Protein AF-A0A0M0K4I2-F1 (afdb_monomer)

Nearest PDB structures (foldseek):
  8qae-assembly1_A  TM=2.867E-01  e=1.065E+00  synthetic construct
  3l39-assembly1_A  TM=3.559E-01  e=2.493E+00  Bacteroides thetaiotaomicron VPI-5482
  2iiu-assembly1_A  TM=3.721E-01  e=3.899E+00  Shewanella oneidensis
  8x2k-assembly1_A  TM=3.415E-01  e=3.118E+00  Homo sapiens
  9ivk-assembly1_A  TM=2.315E-01  e=5.578E+00  artificial sequences

Secondary structure (DSSP, 8-state):
----PPP-PPP--HHHHHHHHHHHHHHHHHHHHHHHHHHS--STTHHHHHHHHHHHHHHHHHHHHHHHHHH--S-HHHHHHHHHHHHHHHHHHHHHHHT-HHHHHHH---BTTB-HHHHHHHHHHHHHHHHHHHHHHHHHHHHHHT--HHHHHHHHHHHHHHHHHHHHHHHHTSHHHHHHHHHHHHHHHHHHHHHHHHHHHHHHHHHHTS---

Sequence (213 aa):
MGLIAPPRAVQETCLWQFAHALFFLIGGITFIFGTACYYFPDWPESYLTGGVLYTIGSCGFLGVDVMELFTYTSNTILTLNIFMSATGSFLYVVGSIGFIPAVYESTGWNFAGFTPATTGVYGFIAGSFFIGCSQFWKVGRIMTTTKDMTAVGVELNPGLGAWCFFVGTMMYNNPYYLENYYGIIVNIWEVGSVLFTMGALFLTFRHFVMGVA

Structure (mmCIF, N/CA/C/O backbone):
data_AF-A0A0M0K4I2-F1
#
_entry.id   AF-A0A0M0K4I2-F1
#
loop_
_atom_site.group_PDB
_atom_site.id
_atom_site.type_symbol
_atom_site.label_atom_id
_atom_site.label_alt_id
_atom_site.label_comp_id
_atom_site.label_asym_id
_atom_site.label_entity_id
_atom_site.label_seq_id
_atom_site.pdbx_PDB_ins_code
_atom_site.Cartn_x
_atom_site.Cartn_y
_atom_site.Cartn_z
_atom_site.occupancy
_atom_site.B_iso_or_equiv
_atom_site.auth_seq_id
_atom_site.auth_comp_id
_atom_site.auth_asym_id
_atom_site.auth_atom_id
_atom_site.pdbx_PDB_model_num
ATOM 1 N N . MET A 1 1 ? -24.540 26.174 30.447 1.00 45.00 1 MET A N 1
ATOM 2 C CA . MET A 1 1 ? -23.642 25.516 29.474 1.00 45.00 1 MET A CA 1
ATOM 3 C C . MET A 1 1 ? -24.287 24.204 29.073 1.00 45.00 1 MET A C 1
ATOM 5 O O . MET A 1 1 ? -24.334 23.297 29.891 1.00 45.00 1 MET A O 1
ATOM 9 N N . GLY A 1 2 ? -24.890 24.144 27.884 1.00 49.47 2 GLY A N 1
ATOM 10 C CA . GLY A 1 2 ? -25.442 22.894 27.365 1.00 49.47 2 GLY A CA 1
ATOM 11 C C . GLY A 1 2 ? -24.295 21.960 27.003 1.00 49.47 2 GLY A C 1
ATOM 12 O O . GLY A 1 2 ? -23.403 22.361 26.259 1.00 49.47 2 GLY A O 1
ATOM 13 N N . LEU A 1 3 ? -24.294 20.753 27.564 1.00 44.06 3 LEU A N 1
ATOM 14 C CA . LEU A 1 3 ? -23.410 19.677 27.132 1.00 44.06 3 LEU A CA 1
ATOM 15 C C . LEU A 1 3 ? -23.760 19.378 25.674 1.00 44.06 3 LEU A C 1
ATOM 17 O O . LEU A 1 3 ? -24.807 18.800 25.388 1.00 44.06 3 LEU A O 1
ATOM 21 N N . ILE A 1 4 ? -22.918 19.842 24.750 1.00 52.09 4 ILE A N 1
ATOM 22 C CA . ILE A 1 4 ? -22.977 19.420 23.354 1.00 52.09 4 ILE A CA 1
ATOM 23 C C . ILE A 1 4 ? -22.765 17.910 23.399 1.00 52.09 4 ILE A C 1
ATOM 25 O O . ILE A 1 4 ? -21.727 17.448 23.875 1.00 52.09 4 ILE A O 1
ATOM 29 N N . ALA A 1 5 ? -23.787 17.149 23.002 1.00 47.16 5 ALA A N 1
ATOM 30 C CA . ALA A 1 5 ? -23.680 15.703 22.918 1.00 47.16 5 ALA A CA 1
ATOM 31 C C . ALA A 1 5 ? -22.425 15.372 22.096 1.00 47.16 5 ALA A C 1
ATOM 33 O O . ALA A 1 5 ? -22.217 16.010 21.056 1.00 47.16 5 ALA A O 1
ATOM 34 N N . PRO A 1 6 ? -21.573 14.436 22.553 1.00 49.91 6 PRO A N 1
ATOM 35 C CA . PRO A 1 6 ? -20.401 14.063 21.783 1.00 49.91 6 PRO A CA 1
ATOM 36 C C . PRO A 1 6 ? -20.862 13.680 20.371 1.00 49.91 6 PRO A C 1
ATOM 38 O O . PRO A 1 6 ? -21.917 13.043 20.241 1.00 49.91 6 PRO A O 1
ATOM 41 N N . PRO A 1 7 ? -20.141 14.103 19.316 1.00 54.44 7 PRO A N 1
ATOM 42 C CA . PRO A 1 7 ? -20.487 13.726 17.955 1.00 54.44 7 PRO A CA 1
ATOM 43 C C . PRO A 1 7 ? -20.683 12.212 17.918 1.00 54.44 7 PRO A C 1
ATOM 45 O O . PRO A 1 7 ? -19.834 11.463 18.406 1.00 54.44 7 PRO A O 1
ATOM 48 N N . ARG A 1 8 ? -21.850 11.768 17.427 1.00 48.53 8 ARG A N 1
ATOM 49 C CA . ARG A 1 8 ? -22.131 10.341 17.248 1.00 48.53 8 ARG A CA 1
ATOM 50 C C . ARG A 1 8 ? -20.984 9.775 16.422 1.00 48.53 8 ARG A C 1
ATOM 52 O O . ARG A 1 8 ? -20.831 10.175 15.270 1.00 48.53 8 ARG A O 1
ATOM 59 N N . ALA A 1 9 ? -20.206 8.866 17.008 1.00 56.59 9 ALA A N 1
ATOM 60 C CA . ALA A 1 9 ? -19.343 7.997 16.227 1.00 56.59 9 ALA A CA 1
ATOM 61 C C . ALA A 1 9 ? -20.221 7.400 15.121 1.00 56.59 9 ALA A C 1
ATOM 63 O O . ALA A 1 9 ? -21.339 6.950 15.409 1.00 56.59 9 ALA A O 1
ATOM 64 N N . VAL A 1 10 ? -19.778 7.496 13.866 1.00 58.56 10 VAL A N 1
ATOM 65 C CA . VAL A 1 10 ? -20.473 6.840 12.758 1.00 58.56 10 VAL A CA 1
ATOM 66 C C . VAL A 1 10 ? -20.601 5.382 13.169 1.00 58.56 10 VAL A C 1
ATOM 68 O O . VAL A 1 10 ? -19.602 4.729 13.451 1.00 58.56 10 VAL A O 1
ATOM 71 N N . GLN A 1 11 ? -21.838 4.913 13.331 1.00 65.94 11 GLN A N 1
ATOM 72 C CA . GLN A 1 11 ? -22.082 3.550 13.773 1.00 65.94 11 GLN A CA 1
ATOM 73 C C . GLN A 1 11 ? -21.454 2.629 12.726 1.00 65.94 11 GLN A C 1
ATOM 75 O O . GLN A 1 11 ? -21.780 2.745 11.543 1.00 65.94 11 GLN A O 1
ATOM 80 N N . GLU A 1 12 ? -20.546 1.754 13.150 1.00 81.94 12 GLU A N 1
ATOM 81 C CA . GLU A 1 12 ? -19.897 0.749 12.305 1.00 81.94 12 GLU A CA 1
ATOM 82 C C . GLU A 1 12 ? -20.955 -0.280 11.887 1.00 81.94 12 GLU A C 1
ATOM 84 O O . GLU A 1 12 ? -21.134 -1.339 12.485 1.00 81.94 12 GLU A O 1
ATOM 89 N N . THR A 1 13 ? -21.769 0.098 10.904 1.00 90.31 13 THR A N 1
ATOM 90 C CA . THR A 1 13 ? -22.846 -0.738 10.379 1.00 90.31 13 THR A CA 1
ATOM 91 C C . THR A 1 13 ? -22.270 -1.919 9.602 1.00 90.31 13 THR A C 1
ATOM 93 O O . THR A 1 13 ? -21.147 -1.865 9.105 1.00 90.31 13 THR A O 1
ATOM 96 N N . CYS A 1 14 ? -23.078 -2.962 9.396 1.00 92.31 14 CYS A N 1
ATOM 97 C CA . CYS A 1 14 ? -22.706 -4.081 8.526 1.00 92.31 14 CYS A CA 1
ATOM 98 C C . CYS A 1 14 ? -22.286 -3.609 7.117 1.00 92.31 14 CYS A C 1
ATOM 100 O O . CYS A 1 14 ? -21.331 -4.128 6.547 1.00 92.31 14 CYS A O 1
ATOM 102 N N . LEU A 1 15 ? -22.944 -2.570 6.583 1.00 93.56 15 LEU A N 1
ATOM 103 C CA . LEU A 1 15 ? -22.573 -1.974 5.298 1.00 93.56 15 LEU A CA 1
ATOM 104 C C . LEU A 1 15 ? -21.186 -1.318 5.343 1.00 93.56 15 LEU A C 1
ATOM 106 O O . LEU A 1 15 ? -20.416 -1.470 4.399 1.00 93.56 15 LEU A O 1
ATOM 110 N N . TRP A 1 16 ? -20.866 -0.613 6.432 1.00 94.38 16 TRP A N 1
ATOM 111 C CA . TRP A 1 16 ? -19.545 -0.015 6.625 1.00 94.38 16 TRP A CA 1
ATOM 112 C C . TRP A 1 16 ? -18.465 -1.096 6.687 1.00 94.38 16 TRP A C 1
ATOM 114 O O . TRP A 1 16 ? -17.508 -1.026 5.927 1.00 94.38 16 TRP A O 1
ATOM 124 N N . GLN A 1 17 ? -18.664 -2.140 7.498 1.00 95.19 17 GLN A N 1
ATOM 125 C CA . GLN A 1 17 ? -17.722 -3.262 7.623 1.00 95.19 17 GLN A CA 1
ATOM 126 C C . GLN A 1 17 ? -17.502 -3.973 6.281 1.00 95.19 17 GLN A C 1
ATOM 128 O O . GLN A 1 17 ? -16.374 -4.310 5.923 1.00 95.19 17 GLN A O 1
ATOM 133 N N . PHE A 1 18 ? -18.576 -4.160 5.508 1.00 96.38 18 PHE A N 1
ATOM 134 C CA . PHE A 1 18 ? -18.502 -4.742 4.174 1.00 96.38 18 PHE A CA 1
ATOM 135 C C . PHE A 1 18 ? -17.726 -3.879 3.188 1.00 96.38 18 PHE A C 1
ATOM 137 O O . PHE A 1 18 ? -16.807 -4.384 2.546 1.00 96.38 18 PHE A O 1
ATOM 144 N N . ALA A 1 19 ? -18.048 -2.590 3.083 1.00 97.19 19 ALA A N 1
ATOM 145 C CA . ALA A 1 19 ? -17.325 -1.685 2.195 1.00 97.19 19 ALA A CA 1
ATOM 146 C C . ALA A 1 19 ? -15.846 -1.558 2.599 1.00 97.19 19 ALA A C 1
ATOM 148 O O . ALA A 1 19 ? -14.974 -1.591 1.735 1.00 97.19 19 ALA A O 1
ATOM 149 N N . HIS A 1 20 ? -15.569 -1.495 3.902 1.00 96.38 20 HIS A N 1
ATOM 150 C CA . HIS A 1 20 ? -14.225 -1.396 4.459 1.00 96.38 20 HIS A CA 1
ATOM 151 C C . HIS A 1 20 ? -13.365 -2.613 4.083 1.00 96.38 20 HIS A C 1
ATOM 153 O O . HIS A 1 20 ? -12.305 -2.462 3.474 1.00 96.38 20 HIS A O 1
ATOM 159 N N . ALA A 1 21 ? -13.862 -3.827 4.344 1.00 97.31 21 ALA A N 1
ATOM 160 C CA . ALA A 1 21 ? -13.173 -5.058 3.960 1.00 97.31 21 ALA A CA 1
ATOM 161 C C . ALA A 1 21 ? -13.020 -5.191 2.436 1.00 97.31 21 ALA A C 1
ATOM 163 O O . ALA A 1 21 ? -11.956 -5.582 1.954 1.00 97.31 21 ALA A O 1
ATOM 164 N N . LEU A 1 22 ? -14.061 -4.844 1.670 1.00 97.88 22 LEU A N 1
ATOM 165 C CA . LEU A 1 22 ? -14.044 -4.940 0.212 1.00 97.88 22 LEU A CA 1
ATOM 166 C C . LEU A 1 22 ? -12.998 -4.010 -0.410 1.00 97.88 22 LEU A C 1
ATOM 168 O O . LEU A 1 22 ? -12.236 -4.453 -1.266 1.00 97.88 22 LEU A O 1
ATOM 172 N N . PHE A 1 23 ? -12.931 -2.746 0.016 1.00 98.31 23 PHE A N 1
ATOM 173 C CA . PHE A 1 23 ? -11.936 -1.803 -0.497 1.00 98.31 23 PHE A CA 1
ATOM 174 C C . PHE A 1 23 ? -10.511 -2.237 -0.174 1.00 98.31 23 PHE A C 1
ATOM 176 O O . PHE A 1 23 ? -9.647 -2.168 -1.051 1.00 98.31 23 PHE A O 1
ATOM 183 N N . PHE A 1 24 ? -10.276 -2.755 1.033 1.00 97.94 24 PHE A N 1
ATOM 184 C CA . PHE A 1 24 ? -8.965 -3.286 1.396 1.00 97.94 24 PHE A CA 1
ATOM 185 C C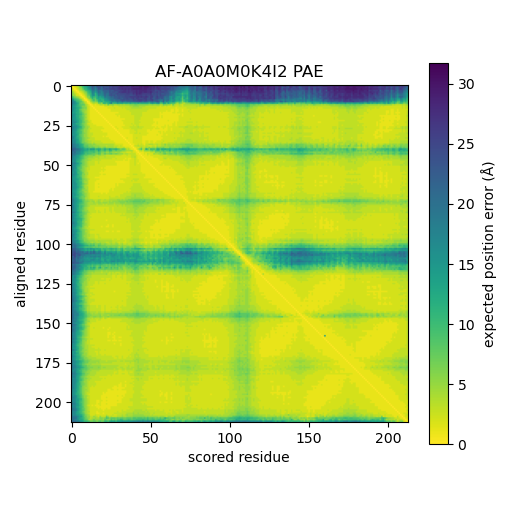 . PHE A 1 24 ? -8.597 -4.489 0.517 1.00 97.94 24 PHE A C 1
ATOM 187 O O . PHE A 1 24 ? -7.493 -4.566 -0.026 1.00 97.94 24 PHE A O 1
ATOM 194 N N . LEU A 1 25 ? -9.536 -5.418 0.325 1.00 97.94 25 LEU A N 1
ATOM 195 C CA . LEU A 1 25 ? -9.295 -6.625 -0.459 1.00 97.94 25 LEU A CA 1
ATOM 196 C C . LEU A 1 25 ? -9.046 -6.310 -1.938 1.00 97.94 25 LEU A C 1
ATOM 198 O O . LEU A 1 25 ? -8.121 -6.872 -2.523 1.00 97.94 25 LEU A O 1
ATOM 202 N N . ILE A 1 26 ? -9.820 -5.387 -2.522 1.00 97.94 26 ILE A N 1
ATOM 203 C CA . ILE A 1 26 ? -9.563 -4.857 -3.869 1.00 97.94 26 ILE A CA 1
ATOM 204 C C . ILE A 1 26 ? -8.148 -4.280 -3.921 1.00 97.94 26 ILE A C 1
ATOM 206 O O . ILE A 1 26 ? -7.387 -4.672 -4.800 1.00 97.94 26 ILE A O 1
ATOM 210 N N . GLY A 1 27 ? -7.784 -3.443 -2.942 1.00 96.69 27 GLY A N 1
ATOM 211 C CA . GLY A 1 27 ? -6.446 -2.876 -2.780 1.00 96.69 27 GLY A CA 1
ATOM 212 C C . GLY A 1 27 ? -5.326 -3.905 -2.914 1.00 96.69 27 GLY A C 1
ATOM 213 O O . GLY A 1 27 ? -4.466 -3.789 -3.788 1.00 96.69 27 GLY A O 1
ATOM 214 N N . GLY A 1 28 ? -5.358 -4.937 -2.069 1.00 96.50 28 GLY A N 1
ATOM 215 C CA . GLY A 1 28 ? -4.333 -5.981 -2.049 1.00 96.50 28 GLY A CA 1
ATOM 216 C C . GLY A 1 28 ? -4.295 -6.819 -3.330 1.00 96.50 28 GLY A C 1
ATOM 217 O O . GLY A 1 28 ? -3.232 -7.000 -3.926 1.00 96.50 28 GLY A O 1
ATOM 218 N N . ILE A 1 29 ? -5.456 -7.294 -3.791 1.00 97.94 29 ILE A N 1
ATOM 219 C CA . ILE A 1 29 ? -5.539 -8.205 -4.941 1.00 97.94 29 ILE A CA 1
ATOM 220 C C . ILE A 1 29 ? -5.087 -7.516 -6.232 1.00 97.94 29 ILE A C 1
ATOM 222 O O . ILE A 1 29 ? -4.333 -8.104 -7.012 1.00 97.94 29 ILE A O 1
ATOM 226 N N . THR A 1 30 ? -5.511 -6.275 -6.479 1.00 97.75 30 THR A N 1
ATOM 227 C CA . THR A 1 30 ? -5.101 -5.575 -7.703 1.00 97.75 30 THR A CA 1
ATOM 228 C C . THR A 1 30 ? -3.632 -5.176 -7.670 1.00 97.75 30 THR A C 1
ATOM 230 O O . THR A 1 30 ? -3.041 -5.061 -8.735 1.00 97.75 30 THR A O 1
ATOM 233 N N . PHE A 1 31 ? -3.011 -5.020 -6.496 1.00 96.38 31 PHE A N 1
ATOM 234 C CA . PHE A 1 31 ? -1.557 -4.851 -6.401 1.00 96.38 31 PHE A CA 1
ATOM 235 C C . PHE A 1 31 ? -0.814 -6.110 -6.852 1.00 96.38 31 PHE A C 1
ATOM 237 O O . PHE A 1 31 ? 0.094 -5.997 -7.668 1.00 96.38 31 PHE A O 1
ATOM 244 N N . ILE A 1 32 ? -1.254 -7.305 -6.431 1.00 96.81 32 ILE A N 1
ATOM 245 C CA . ILE A 1 32 ? -0.663 -8.576 -6.891 1.00 96.81 32 ILE A CA 1
ATOM 246 C C . ILE A 1 32 ? -0.742 -8.682 -8.419 1.00 96.81 32 ILE A C 1
ATOM 248 O O . ILE A 1 32 ? 0.271 -8.890 -9.088 1.00 96.81 32 ILE A O 1
ATOM 252 N N . PHE A 1 33 ? -1.939 -8.507 -8.985 1.00 96.69 33 PHE A N 1
ATOM 253 C CA . PHE A 1 33 ? -2.112 -8.584 -10.437 1.00 96.69 33 PHE A CA 1
ATOM 254 C C . PHE A 1 33 ? -1.421 -7.431 -11.173 1.00 96.69 33 PHE A C 1
ATOM 256 O O . PHE A 1 33 ? -0.916 -7.631 -12.275 1.00 96.69 33 PHE A O 1
ATOM 263 N N . GLY A 1 34 ? -1.357 -6.245 -10.567 1.00 95.56 34 GLY A N 1
ATOM 264 C CA . GLY A 1 34 ? -0.649 -5.085 -11.097 1.00 95.56 34 GLY A CA 1
ATOM 265 C C . GLY A 1 34 ? 0.849 -5.344 -11.220 1.00 95.56 34 GLY A C 1
ATOM 266 O O . GLY A 1 34 ? 1.407 -5.146 -12.297 1.00 95.56 34 GLY A O 1
ATOM 267 N N . THR A 1 35 ? 1.478 -5.875 -10.166 1.00 93.88 35 THR A N 1
ATOM 268 C CA . THR A 1 35 ? 2.886 -6.304 -10.179 1.00 93.88 35 THR A CA 1
ATOM 269 C C . THR A 1 35 ? 3.129 -7.367 -11.242 1.00 93.88 35 THR A C 1
ATOM 271 O O . THR A 1 35 ? 4.063 -7.224 -12.032 1.00 93.88 35 THR A O 1
ATOM 274 N N . ALA A 1 36 ? 2.254 -8.375 -11.326 1.00 93.38 36 ALA A N 1
ATOM 275 C CA . ALA A 1 36 ? 2.363 -9.425 -12.332 1.00 93.38 36 ALA A CA 1
ATOM 276 C C . ALA A 1 36 ? 2.318 -8.859 -13.765 1.00 93.38 36 ALA A C 1
ATOM 278 O O . ALA A 1 36 ? 3.202 -9.139 -14.570 1.00 93.38 36 ALA A O 1
ATOM 279 N N . CYS A 1 37 ? 1.336 -8.006 -14.074 1.00 92.75 37 CYS A N 1
ATOM 280 C CA . CYS A 1 37 ? 1.202 -7.408 -15.406 1.00 92.75 37 CYS A CA 1
ATOM 281 C C . CYS A 1 37 ? 2.378 -6.482 -15.743 1.00 92.75 37 CYS A C 1
ATOM 283 O O . CYS A 1 37 ? 2.886 -6.501 -16.859 1.00 92.75 37 CYS A O 1
ATOM 285 N N . TYR A 1 38 ? 2.815 -5.656 -14.793 1.00 85.31 38 TYR A N 1
ATOM 286 C CA . TYR A 1 38 ? 3.810 -4.625 -15.078 1.00 85.31 38 TYR A CA 1
ATOM 287 C C . TYR A 1 38 ? 5.226 -5.197 -15.245 1.00 85.31 38 TYR A C 1
ATOM 289 O O . TYR A 1 38 ? 6.012 -4.660 -16.023 1.00 85.31 38 TYR A O 1
ATOM 297 N N . TYR A 1 39 ? 5.561 -6.278 -14.531 1.00 84.69 39 TYR A N 1
ATOM 298 C CA . TYR A 1 39 ? 6.938 -6.787 -14.464 1.00 84.69 39 TYR A CA 1
ATOM 299 C C . TYR A 1 39 ? 7.157 -8.162 -15.101 1.00 84.69 39 TYR A C 1
ATOM 301 O O . TYR A 1 39 ? 8.313 -8.533 -15.312 1.00 84.69 39 TYR A O 1
ATOM 309 N N . PHE A 1 40 ? 6.087 -8.845 -15.520 1.00 87.88 40 PHE A N 1
ATOM 310 C CA . PHE A 1 40 ? 6.136 -10.011 -16.412 1.00 87.88 40 PHE A CA 1
ATOM 311 C C . PHE A 1 40 ? 5.362 -9.713 -17.710 1.00 87.88 40 PHE A C 1
ATOM 313 O O . PHE A 1 40 ? 4.297 -10.285 -17.959 1.00 87.88 40 PHE A O 1
ATOM 320 N N . PRO A 1 41 ? 5.840 -8.742 -18.516 1.00 80.81 41 PRO A N 1
ATOM 321 C CA . PRO A 1 41 ? 5.127 -8.253 -19.685 1.00 80.81 41 PRO A CA 1
ATOM 322 C C . PRO A 1 41 ? 5.239 -9.238 -20.857 1.00 80.81 41 PRO A C 1
ATOM 324 O O . PRO A 1 41 ? 6.060 -9.063 -21.755 1.00 80.81 41 PRO A O 1
ATOM 327 N N . ASP A 1 42 ? 4.380 -10.253 -20.874 1.00 89.25 42 ASP A N 1
ATOM 328 C CA . ASP A 1 42 ? 4.313 -11.210 -21.989 1.00 89.25 42 ASP A CA 1
ATOM 329 C C . ASP A 1 42 ? 3.386 -10.730 -23.130 1.00 89.25 42 ASP A C 1
ATOM 331 O O . ASP A 1 42 ? 3.242 -11.410 -24.148 1.00 89.25 42 ASP A O 1
ATOM 335 N N . TRP A 1 43 ? 2.742 -9.562 -22.982 1.00 90.75 43 TRP A N 1
ATOM 336 C CA . TRP A 1 43 ? 1.810 -8.996 -23.967 1.00 90.75 43 TRP A CA 1
ATOM 337 C C . TRP A 1 43 ? 1.867 -7.455 -24.039 1.00 90.75 43 TRP A C 1
ATOM 339 O O . TRP A 1 43 ? 2.270 -6.814 -23.068 1.00 90.75 43 TRP A O 1
ATOM 349 N N . PRO A 1 44 ? 1.459 -6.831 -25.165 1.00 88.69 44 PRO A N 1
ATOM 350 C CA . PRO A 1 44 ? 1.680 -5.398 -25.417 1.00 88.69 44 PRO A CA 1
ATOM 351 C C . PRO A 1 44 ? 1.029 -4.440 -24.404 1.00 88.69 44 PRO A C 1
ATOM 353 O O . PRO A 1 44 ? 1.585 -3.390 -24.091 1.00 88.69 44 PRO A O 1
ATOM 356 N N . GLU A 1 45 ? -0.143 -4.785 -23.874 1.00 91.38 45 GLU A N 1
ATOM 357 C CA . GLU A 1 45 ? -0.933 -3.932 -22.976 1.00 91.38 45 GLU A CA 1
ATOM 358 C C . GLU A 1 45 ? -0.615 -4.151 -21.488 1.00 91.38 45 GLU A 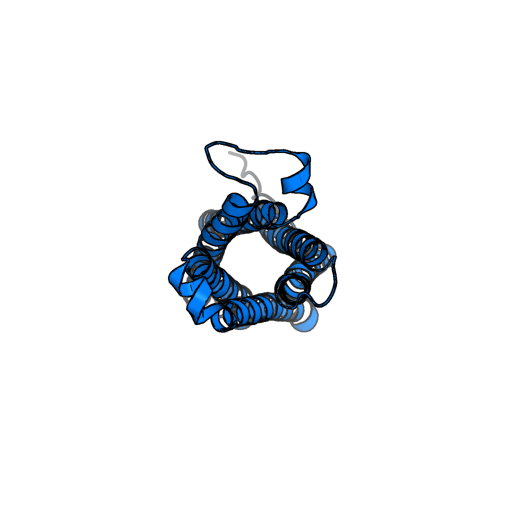C 1
ATOM 360 O O . GLU A 1 45 ? -1.331 -3.649 -20.612 1.00 91.38 45 GLU A O 1
ATOM 365 N N . SER A 1 46 ? 0.427 -4.916 -21.171 1.00 91.69 46 SER A N 1
ATOM 366 C CA . SER A 1 46 ? 0.736 -5.339 -19.804 1.00 91.69 46 SER A CA 1
ATOM 367 C C . SER A 1 46 ? 1.059 -4.157 -18.877 1.00 91.69 46 SER A C 1
ATOM 369 O O . SER A 1 46 ? 0.507 -4.070 -17.781 1.00 91.69 46 SER A O 1
ATOM 371 N N . TYR A 1 47 ? 1.836 -3.174 -19.347 1.00 90.38 47 TYR A N 1
ATOM 372 C CA . TYR A 1 47 ? 2.160 -1.952 -18.599 1.00 90.38 47 TYR A CA 1
ATOM 373 C C . TYR A 1 47 ? 0.934 -1.071 -18.350 1.00 90.38 47 TYR A C 1
ATOM 375 O O . TYR A 1 47 ? 0.734 -0.580 -17.239 1.00 90.38 47 TYR A O 1
ATOM 383 N N . LEU A 1 48 ? 0.077 -0.909 -19.365 1.00 92.44 48 LEU A N 1
ATOM 384 C CA . LEU A 1 48 ? -1.188 -0.186 -19.226 1.00 92.44 48 LEU A CA 1
ATOM 385 C C . LEU A 1 48 ? -2.080 -0.857 -18.182 1.00 92.44 48 LEU A C 1
ATOM 387 O O . LEU A 1 48 ? -2.582 -0.195 -17.274 1.00 92.44 48 LEU A O 1
ATOM 391 N N . THR A 1 49 ? -2.236 -2.173 -18.297 1.00 95.06 49 THR A N 1
ATOM 392 C CA . THR A 1 49 ? -3.045 -2.974 -17.376 1.00 95.06 49 THR A CA 1
ATOM 393 C C . THR A 1 49 ? -2.489 -2.888 -15.956 1.00 95.06 49 THR A C 1
ATOM 395 O O . THR A 1 49 ? -3.242 -2.626 -15.021 1.00 95.06 49 THR A O 1
ATOM 398 N N . GLY A 1 50 ? -1.172 -3.025 -15.789 1.00 94.69 50 GLY A N 1
ATOM 399 C CA . GLY A 1 50 ? -0.507 -2.931 -14.493 1.00 94.69 50 GLY A CA 1
ATOM 400 C C . GLY A 1 50 ? -0.680 -1.560 -13.836 1.00 94.69 50 GLY A C 1
ATOM 401 O O . GLY A 1 50 ? -1.079 -1.492 -12.675 1.00 94.69 50 GLY A O 1
ATOM 402 N N . GLY A 1 51 ? -0.477 -0.470 -14.586 1.00 93.75 51 GLY A N 1
ATOM 403 C CA . GLY A 1 51 ? -0.698 0.893 -14.092 1.00 93.75 51 GLY A CA 1
ATOM 404 C C . GLY A 1 51 ? -2.143 1.124 -13.634 1.00 93.75 51 GLY A C 1
ATOM 405 O O . GLY A 1 51 ? -2.373 1.619 -12.533 1.00 93.75 51 GLY A O 1
ATOM 406 N N . VAL A 1 52 ? -3.125 0.680 -14.428 1.00 96.38 52 VAL A N 1
ATOM 407 C CA . VAL A 1 52 ? -4.555 0.774 -14.075 1.00 96.38 52 VAL A CA 1
ATOM 408 C C . VAL A 1 52 ? -4.884 -0.040 -12.822 1.00 96.38 52 VAL A C 1
ATOM 410 O O . VAL A 1 52 ? -5.593 0.453 -11.942 1.00 96.38 52 VAL A O 1
ATOM 413 N N . LEU A 1 53 ? -4.366 -1.265 -12.705 1.00 97.62 53 LEU A N 1
ATOM 414 C CA . LEU A 1 53 ? -4.585 -2.117 -11.534 1.00 97.62 53 LEU A CA 1
ATOM 415 C C . LEU A 1 53 ? -3.974 -1.516 -10.262 1.00 97.62 53 LEU A C 1
ATOM 417 O O . LEU A 1 53 ? -4.627 -1.525 -9.215 1.00 97.62 53 LEU A O 1
ATOM 421 N N . TYR A 1 54 ? -2.779 -0.925 -10.349 1.00 97.19 54 TYR A N 1
ATOM 422 C CA . TYR A 1 54 ? -2.206 -0.175 -9.231 1.00 97.19 54 TYR A CA 1
ATOM 423 C C . TYR A 1 54 ? -3.061 1.037 -8.854 1.00 97.19 54 TYR A C 1
ATOM 425 O O . TYR A 1 54 ? -3.276 1.278 -7.665 1.00 97.19 54 TYR A O 1
ATOM 433 N N . THR A 1 55 ? -3.619 1.767 -9.826 1.00 97.75 55 THR A N 1
ATOM 434 C CA . THR A 1 55 ? -4.524 2.890 -9.539 1.00 97.75 55 THR A CA 1
ATOM 435 C C . THR A 1 55 ? -5.792 2.420 -8.830 1.00 97.75 55 THR A C 1
ATOM 437 O O . THR A 1 55 ? -6.154 2.998 -7.806 1.00 97.75 55 THR A O 1
ATOM 440 N N . ILE A 1 56 ? -6.444 1.359 -9.320 1.00 98.31 56 ILE A N 1
ATOM 441 C CA . ILE A 1 56 ? -7.636 0.782 -8.675 1.00 98.31 56 ILE A CA 1
ATOM 442 C C . ILE A 1 56 ? -7.307 0.353 -7.243 1.00 98.31 56 ILE A C 1
ATOM 444 O O . ILE A 1 56 ? -8.049 0.686 -6.318 1.00 98.31 56 ILE A O 1
ATOM 448 N N . GLY A 1 57 ? -6.176 -0.326 -7.049 1.00 98.12 57 GLY A N 1
ATOM 449 C CA . GLY A 1 57 ? -5.774 -0.786 -5.725 1.00 98.12 57 GLY A CA 1
ATOM 450 C C . GLY A 1 57 ? -5.483 0.357 -4.761 1.00 98.12 57 GLY A C 1
ATOM 451 O O . GLY A 1 57 ? -5.945 0.356 -3.622 1.00 98.12 57 GLY A O 1
ATOM 452 N N . SER A 1 58 ? -4.797 1.388 -5.251 1.00 98.38 58 SER A N 1
ATOM 453 C CA . SER A 1 58 ? -4.478 2.586 -4.475 1.00 98.38 58 SER A CA 1
ATOM 454 C C . SER A 1 58 ? -5.744 3.338 -4.065 1.00 98.38 58 SER A C 1
ATOM 456 O O . SER A 1 58 ? -5.844 3.809 -2.934 1.00 98.38 58 SER A O 1
ATOM 458 N N . CYS A 1 59 ? -6.747 3.398 -4.947 1.00 98.50 59 CYS A N 1
ATOM 459 C CA . CYS A 1 59 ? -8.068 3.932 -4.617 1.00 98.50 59 CYS A CA 1
ATOM 460 C C . CYS A 1 59 ? -8.786 3.086 -3.555 1.00 98.50 59 CYS A C 1
ATOM 462 O O . CYS A 1 59 ? -9.475 3.652 -2.711 1.00 98.50 59 CYS A O 1
ATOM 464 N N . GLY A 1 60 ? -8.612 1.760 -3.566 1.00 98.31 60 GLY A N 1
ATOM 465 C CA . GLY A 1 60 ? -9.103 0.868 -2.513 1.00 98.31 60 GLY A CA 1
ATOM 466 C C . GLY A 1 60 ? -8.506 1.207 -1.144 1.00 98.31 60 GLY A C 1
ATOM 467 O O . GLY A 1 60 ? -9.249 1.472 -0.200 1.00 98.31 60 GLY A O 1
ATOM 468 N N . PHE A 1 61 ? -7.176 1.302 -1.044 1.00 98.25 61 PHE A N 1
ATOM 469 C CA . PHE A 1 61 ? -6.511 1.696 0.207 1.00 98.25 61 PHE A CA 1
ATOM 470 C C . PHE A 1 61 ? -6.896 3.110 0.660 1.00 98.25 61 PHE A C 1
ATOM 472 O O . PHE A 1 61 ? -7.208 3.320 1.829 1.00 98.25 61 PHE A O 1
ATOM 479 N N . LEU A 1 62 ? -6.974 4.070 -0.267 1.00 98.50 62 LEU A N 1
ATOM 480 C CA . LEU A 1 62 ? -7.436 5.420 0.058 1.00 98.50 62 LEU A CA 1
ATOM 481 C C . LEU A 1 62 ? -8.890 5.416 0.550 1.00 98.50 62 LEU A C 1
ATOM 483 O O . LEU A 1 62 ? -9.224 6.148 1.478 1.00 98.50 62 LEU A O 1
ATOM 487 N N . GLY A 1 63 ? -9.751 4.590 -0.047 1.00 98.06 63 GLY A N 1
ATOM 488 C CA . GLY A 1 63 ? -11.134 4.407 0.387 1.00 98.06 63 GLY A CA 1
ATOM 489 C C . GLY A 1 63 ? -11.219 3.927 1.835 1.00 98.06 63 GLY A C 1
ATOM 490 O O . GLY A 1 63 ? -11.972 4.508 2.616 1.00 98.06 63 GLY A O 1
ATOM 491 N N . VAL A 1 64 ? -10.400 2.937 2.202 1.00 97.69 64 VAL A N 1
ATOM 492 C CA . VAL A 1 64 ? -10.245 2.462 3.587 1.00 97.69 64 VAL A CA 1
ATOM 493 C C . VAL A 1 64 ? -9.848 3.610 4.515 1.00 97.69 64 VAL A C 1
ATOM 495 O O . VAL A 1 64 ? -10.588 3.924 5.447 1.00 97.69 64 VAL A O 1
ATOM 498 N N . ASP A 1 65 ? -8.745 4.303 4.221 1.00 97.81 65 ASP A N 1
ATOM 499 C CA . ASP A 1 65 ? -8.240 5.369 5.093 1.00 97.81 65 ASP A CA 1
ATOM 500 C C . ASP A 1 65 ? -9.243 6.526 5.247 1.00 97.81 65 ASP A C 1
ATOM 502 O O . ASP A 1 65 ? -9.401 7.091 6.330 1.00 97.81 65 ASP A O 1
ATOM 506 N N . VAL A 1 66 ? -9.949 6.891 4.174 1.00 97.31 66 VAL A N 1
ATOM 507 C CA . VAL A 1 66 ? -10.974 7.945 4.202 1.00 97.31 66 VAL A CA 1
ATOM 508 C C . VAL A 1 66 ? -12.179 7.515 5.040 1.00 97.31 66 VAL A C 1
ATOM 510 O O . VAL A 1 66 ? -12.694 8.318 5.824 1.00 97.31 66 VAL A O 1
ATOM 513 N N . MET A 1 67 ? -12.619 6.259 4.919 1.00 96.00 67 MET A N 1
ATOM 514 C CA . MET A 1 67 ? -13.676 5.712 5.773 1.00 96.00 67 MET A CA 1
ATOM 515 C C . MET A 1 67 ? -13.266 5.747 7.248 1.00 96.00 67 MET A C 1
ATOM 517 O O . MET A 1 67 ? -14.046 6.223 8.079 1.00 96.00 67 MET A O 1
ATOM 521 N N . GLU A 1 68 ? -12.048 5.313 7.578 1.00 94.94 68 GLU A N 1
ATOM 522 C CA . GLU A 1 68 ? -11.506 5.387 8.939 1.00 94.94 68 GLU A CA 1
ATOM 523 C C . GLU A 1 68 ? -11.435 6.839 9.441 1.00 94.94 68 GLU A C 1
ATOM 525 O O . GLU A 1 68 ? -11.837 7.122 10.572 1.00 94.94 68 GLU A O 1
ATOM 530 N N . LEU A 1 69 ? -10.993 7.780 8.598 1.00 94.62 69 LEU A N 1
ATOM 531 C CA . LEU A 1 69 ? -10.818 9.190 8.960 1.00 94.62 69 LEU A CA 1
ATOM 532 C C . LEU A 1 69 ? -12.144 9.853 9.354 1.00 94.62 69 LEU A C 1
ATOM 534 O O . LEU A 1 69 ? -12.192 10.617 10.320 1.00 94.62 69 LEU A O 1
ATOM 538 N N . PHE A 1 70 ? -13.226 9.548 8.632 1.00 93.81 70 PHE A N 1
ATOM 539 C CA . PHE A 1 70 ? -14.563 10.057 8.953 1.00 93.81 70 PHE A CA 1
ATOM 540 C C . PHE A 1 70 ? -15.232 9.325 10.123 1.00 93.81 70 PHE A C 1
ATOM 542 O O . PHE A 1 70 ? -16.126 9.885 10.761 1.00 93.81 70 PHE A O 1
ATOM 549 N N . THR A 1 71 ? -14.799 8.102 10.429 1.00 91.88 71 THR A N 1
ATOM 550 C CA . THR A 1 71 ? -15.363 7.293 11.522 1.00 91.88 71 THR A CA 1
ATOM 551 C C . THR A 1 71 ? -14.711 7.654 12.859 1.00 91.88 71 THR A C 1
ATOM 553 O O . THR A 1 71 ? -15.401 7.943 13.841 1.00 91.88 71 THR A O 1
ATOM 556 N N . TYR A 1 72 ? -13.379 7.722 12.898 1.00 89.88 72 TYR A N 1
ATOM 557 C CA . TYR A 1 72 ? -12.590 7.881 14.120 1.00 89.88 72 TYR A CA 1
ATOM 558 C C . TYR A 1 72 ? -12.158 9.334 14.360 1.00 89.88 72 TYR A C 1
ATOM 560 O O . TYR A 1 72 ? -10.970 9.652 14.427 1.00 89.88 72 TYR A O 1
ATOM 568 N N . THR A 1 73 ? -13.132 10.231 14.525 1.00 89.44 73 THR A N 1
ATOM 569 C CA . THR A 1 73 ? -12.896 11.682 14.698 1.00 89.44 73 THR A CA 1
ATOM 570 C C . THR A 1 73 ? -12.702 12.125 16.151 1.00 89.44 73 THR A C 1
ATOM 572 O O . THR A 1 73 ? -12.213 13.221 16.411 1.00 89.44 73 THR A O 1
ATOM 575 N N . SER A 1 74 ? -13.076 11.287 17.121 1.00 88.12 74 SER A N 1
ATOM 576 C CA . SER A 1 74 ? -13.050 11.634 18.549 1.00 88.12 74 SER A CA 1
ATOM 577 C C . SER A 1 74 ? -11.663 11.527 19.194 1.00 88.12 74 SER A C 1
ATOM 579 O O . SER A 1 74 ? -11.442 12.089 20.266 1.00 88.12 74 SER A O 1
ATOM 581 N N . ASN A 1 75 ? -10.723 10.818 18.563 1.00 89.88 75 ASN A N 1
ATOM 582 C CA . ASN A 1 75 ? -9.371 10.609 19.072 1.00 89.88 75 ASN A CA 1
ATOM 583 C C . ASN A 1 75 ? -8.344 11.261 18.144 1.00 89.88 75 ASN A C 1
ATOM 585 O O . ASN A 1 75 ? -7.896 10.638 17.187 1.00 89.88 75 ASN A O 1
ATOM 589 N N . THR A 1 76 ? -7.909 12.477 18.484 1.00 92.69 76 THR A N 1
ATOM 590 C CA . THR A 1 76 ? -6.990 13.289 17.669 1.00 92.69 76 THR A CA 1
ATOM 591 C C . THR A 1 76 ? -5.710 12.557 17.264 1.00 92.69 76 THR A C 1
ATOM 593 O O . THR A 1 76 ? -5.238 12.728 16.143 1.00 92.69 76 THR A O 1
ATOM 596 N N . ILE A 1 77 ? -5.138 11.733 18.150 1.00 93.06 77 ILE A N 1
ATOM 597 C CA . ILE A 1 77 ? -3.898 10.997 17.859 1.00 93.06 77 ILE A CA 1
ATOM 598 C C . ILE A 1 77 ? -4.164 9.904 16.821 1.00 93.06 77 ILE A C 1
ATOM 600 O O . ILE A 1 77 ? -3.394 9.753 15.875 1.00 93.06 77 ILE 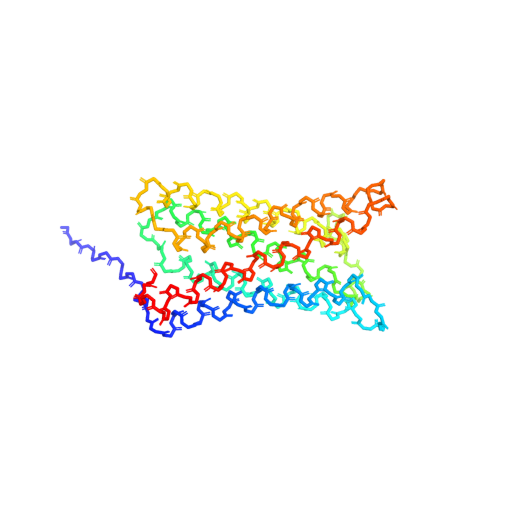A O 1
ATOM 604 N N . LEU A 1 78 ? -5.263 9.159 16.975 1.00 92.38 78 LEU A N 1
ATOM 605 C CA . LEU A 1 78 ? -5.677 8.162 15.990 1.00 92.38 78 LEU A CA 1
ATOM 606 C C . LEU A 1 78 ? -6.024 8.824 14.650 1.00 92.38 78 LEU A C 1
ATOM 608 O O . LEU A 1 78 ? -5.557 8.357 13.619 1.00 92.38 78 LEU A O 1
ATOM 612 N N . THR A 1 79 ? -6.761 9.935 14.663 1.00 94.81 79 THR A N 1
ATOM 613 C CA . THR A 1 79 ? -7.112 10.689 13.453 1.00 94.81 79 THR A CA 1
ATOM 614 C C . THR A 1 79 ? -5.869 11.184 12.714 1.00 94.81 79 THR A C 1
ATOM 616 O O . THR A 1 79 ? -5.793 11.038 11.499 1.00 94.81 79 THR A O 1
ATOM 619 N N . LEU A 1 80 ? -4.867 11.724 13.422 1.00 95.94 80 LEU A N 1
ATOM 620 C CA . LEU A 1 80 ? -3.602 12.155 12.814 1.00 95.94 80 LEU A CA 1
ATOM 621 C C . LEU A 1 80 ? -2.863 10.982 12.158 1.00 95.94 80 LEU A C 1
ATOM 623 O O . LEU A 1 80 ? -2.330 11.109 11.058 1.00 95.94 80 LEU A O 1
ATOM 627 N N . ASN A 1 81 ? -2.854 9.833 12.829 1.00 95.94 81 ASN A N 1
ATOM 628 C CA . ASN A 1 81 ? -2.238 8.618 12.321 1.00 95.94 81 ASN A CA 1
ATOM 629 C C . ASN A 1 81 ? -2.953 8.121 11.051 1.00 95.94 81 ASN A C 1
ATOM 631 O O . ASN A 1 81 ? -2.288 7.853 10.055 1.00 95.94 81 ASN A O 1
ATOM 635 N N . ILE A 1 82 ? -4.289 8.094 11.041 1.00 96.69 82 ILE A N 1
ATOM 636 C CA . ILE A 1 82 ? -5.089 7.751 9.853 1.00 96.69 82 ILE A CA 1
ATOM 637 C C . ILE A 1 82 ? -4.864 8.767 8.728 1.00 96.69 82 ILE A C 1
ATOM 639 O O . ILE A 1 82 ? -4.661 8.375 7.587 1.00 96.69 82 ILE A O 1
ATOM 643 N N . PHE A 1 83 ? -4.817 10.066 9.030 1.00 97.88 83 PHE A N 1
ATOM 644 C CA . PHE A 1 83 ? -4.544 11.105 8.033 1.00 97.88 83 PHE A CA 1
ATOM 645 C C . PHE A 1 83 ? -3.181 10.914 7.353 1.00 97.88 83 PHE A C 1
ATOM 647 O O . PHE A 1 83 ? -3.043 11.121 6.146 1.00 97.88 83 PHE A O 1
ATOM 654 N N . MET A 1 84 ? -2.175 10.477 8.115 1.00 97.94 84 MET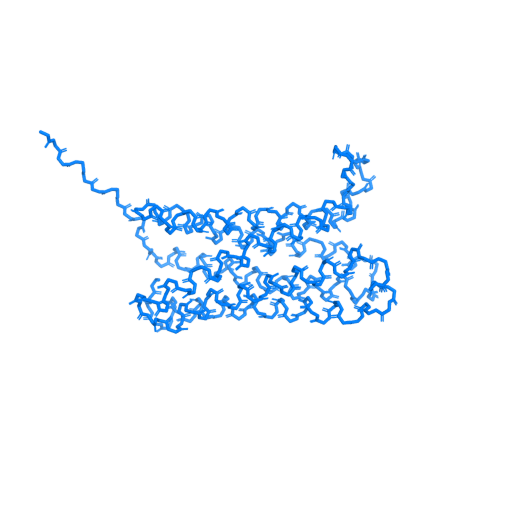 A N 1
ATOM 655 C CA . MET A 1 84 ? -0.868 10.124 7.569 1.00 97.94 84 MET A CA 1
ATOM 656 C C . MET A 1 84 ? -0.959 8.925 6.611 1.00 97.94 84 MET A C 1
ATOM 658 O O . MET A 1 84 ? -0.385 8.981 5.527 1.00 97.94 84 MET A O 1
ATOM 662 N N . SER A 1 85 ? -1.734 7.892 6.968 1.00 97.94 85 SER A N 1
ATOM 663 C CA . SER A 1 85 ? -2.047 6.758 6.079 1.00 97.94 85 SER A CA 1
ATOM 664 C C . SER A 1 85 ? -2.742 7.226 4.795 1.00 97.94 85 SER A C 1
ATOM 666 O O . SER A 1 85 ? -2.226 6.998 3.705 1.00 97.94 85 SER A O 1
ATOM 668 N N . ALA A 1 86 ? -3.816 8.017 4.926 1.00 98.31 86 ALA A N 1
ATOM 669 C CA . ALA A 1 86 ? -4.591 8.563 3.811 1.00 98.31 86 ALA A CA 1
ATOM 670 C C . ALA A 1 86 ? -3.731 9.401 2.857 1.00 98.31 86 ALA A C 1
ATOM 672 O O . ALA A 1 86 ? -3.869 9.308 1.639 1.00 98.31 86 ALA A O 1
ATOM 673 N N . THR A 1 87 ? -2.814 10.205 3.406 1.00 98.50 87 THR A N 1
ATOM 674 C CA . THR A 1 87 ? -1.841 10.971 2.616 1.00 98.50 87 THR A CA 1
ATOM 675 C C . THR A 1 87 ? -0.953 10.031 1.809 1.00 98.50 87 THR A C 1
ATOM 677 O O . THR A 1 87 ? -0.731 10.261 0.621 1.00 98.50 87 THR A O 1
ATOM 680 N N . GLY A 1 88 ? -0.470 8.951 2.424 1.00 98.31 88 GLY A N 1
ATOM 681 C CA . GLY A 1 88 ? 0.340 7.962 1.729 1.00 98.31 88 GLY A CA 1
ATOM 682 C C . GLY A 1 88 ? -0.427 7.210 0.636 1.00 98.31 88 GLY A C 1
ATOM 683 O O . GLY A 1 88 ? 0.067 7.101 -0.487 1.00 98.31 88 GLY A O 1
ATOM 684 N N . SER A 1 89 ? -1.666 6.797 0.908 1.00 98.44 89 SER A N 1
ATOM 685 C CA . SER A 1 89 ? -2.550 6.159 -0.078 1.00 98.44 89 SER A CA 1
ATOM 686 C C . SER A 1 89 ? -2.915 7.099 -1.231 1.00 98.44 89 SER A C 1
ATOM 688 O O . SER A 1 89 ? -2.954 6.685 -2.389 1.00 98.44 89 SER A O 1
ATOM 690 N N . PHE A 1 90 ? -3.103 8.392 -0.959 1.00 98.44 90 PHE A N 1
ATOM 691 C CA . PHE A 1 90 ? -3.283 9.400 -2.005 1.00 98.44 90 PHE A CA 1
ATOM 692 C C . PHE A 1 90 ? -2.041 9.523 -2.902 1.00 98.44 90 PHE A C 1
ATOM 694 O O . PHE A 1 90 ? -2.163 9.572 -4.127 1.00 98.44 90 PHE A O 1
ATOM 701 N N . LEU A 1 91 ? -0.840 9.517 -2.319 1.00 98.06 91 LEU A N 1
ATOM 702 C CA . LEU A 1 91 ? 0.411 9.532 -3.084 1.00 98.06 91 LEU A CA 1
ATOM 703 C C . LEU A 1 91 ? 0.592 8.263 -3.927 1.00 98.06 91 LEU A C 1
ATOM 705 O O . LEU A 1 91 ? 1.078 8.357 -5.051 1.00 98.06 91 LEU A O 1
ATOM 709 N N . TYR A 1 92 ? 0.139 7.106 -3.439 1.00 97.38 92 TYR A N 1
ATOM 710 C CA . TYR A 1 92 ? 0.042 5.874 -4.228 1.00 97.38 92 TYR A CA 1
ATOM 711 C C . TYR A 1 92 ? -0.896 6.019 -5.429 1.00 97.38 92 TYR A C 1
ATOM 713 O O . TYR A 1 92 ? -0.532 5.594 -6.524 1.00 97.38 92 TYR A O 1
ATOM 721 N N . VAL A 1 93 ? -2.061 6.662 -5.275 1.00 97.88 93 VAL A N 1
ATOM 722 C CA . VAL A 1 93 ? -2.970 6.930 -6.407 1.00 97.88 93 VAL A CA 1
ATOM 723 C C . VAL A 1 93 ? -2.269 7.786 -7.459 1.00 97.88 93 VAL A C 1
ATOM 725 O O . VAL A 1 93 ? -2.231 7.412 -8.633 1.00 97.88 93 VAL A O 1
ATOM 728 N N . VAL A 1 94 ? -1.675 8.906 -7.041 1.00 94.88 94 VAL A N 1
ATOM 729 C CA . VAL A 1 94 ? -0.962 9.823 -7.945 1.00 94.88 94 VAL A CA 1
ATOM 730 C C . VAL A 1 94 ? 0.226 9.126 -8.616 1.00 94.88 94 VAL A C 1
ATOM 732 O O . VAL A 1 94 ? 0.401 9.245 -9.828 1.00 94.88 94 VAL A O 1
ATOM 735 N N . GLY A 1 95 ? 1.009 8.358 -7.855 1.00 94.25 95 GLY A N 1
ATOM 736 C CA . GLY A 1 95 ? 2.133 7.588 -8.379 1.00 94.25 95 GLY A CA 1
ATOM 737 C C . GLY A 1 95 ? 1.690 6.523 -9.387 1.00 94.25 95 GLY A C 1
ATOM 738 O O . GLY A 1 95 ? 2.254 6.418 -10.472 1.00 94.25 95 GLY A O 1
ATOM 739 N N . SER A 1 96 ? 0.619 5.789 -9.088 1.00 95.00 96 SER A N 1
ATOM 740 C CA . SER A 1 96 ? 0.079 4.758 -9.986 1.00 95.00 96 SER A CA 1
ATOM 741 C C . SER A 1 96 ? -0.381 5.341 -11.319 1.00 95.00 96 SER A C 1
ATOM 743 O O . SER A 1 96 ? -0.085 4.781 -12.371 1.00 95.00 96 SER A O 1
ATOM 745 N N . ILE A 1 97 ? -1.030 6.511 -11.291 1.00 93.06 97 ILE A N 1
ATOM 746 C CA . ILE A 1 97 ? -1.409 7.241 -12.509 1.00 93.06 97 ILE A CA 1
ATOM 747 C C . ILE A 1 97 ? -0.166 7.628 -13.326 1.00 93.06 97 ILE A C 1
ATOM 749 O O . ILE A 1 97 ? -0.198 7.556 -14.553 1.00 93.06 97 ILE A O 1
ATOM 753 N N . GLY A 1 98 ? 0.941 7.985 -12.666 1.00 89.31 98 GLY A N 1
ATOM 754 C CA . GLY A 1 98 ? 2.222 8.275 -13.320 1.00 89.31 98 GLY A CA 1
ATOM 755 C C . GLY A 1 98 ? 2.808 7.099 -14.114 1.00 89.31 98 GLY A C 1
ATOM 756 O O . GLY A 1 98 ? 3.546 7.321 -15.073 1.00 89.31 98 GLY A O 1
ATOM 757 N N . PHE A 1 99 ? 2.434 5.862 -13.772 1.00 88.88 99 PHE A N 1
ATOM 758 C CA . PHE A 1 99 ? 2.824 4.652 -14.502 1.00 88.88 99 PHE A CA 1
ATOM 759 C C . PHE A 1 99 ? 1.877 4.278 -15.652 1.00 88.88 99 PHE A C 1
ATOM 761 O O . PHE A 1 99 ? 2.152 3.319 -16.370 1.00 88.88 99 PHE A O 1
ATOM 768 N N . ILE A 1 100 ? 0.776 5.008 -15.868 1.00 90.69 100 ILE A N 1
ATOM 769 C CA . ILE A 1 100 ? -0.152 4.727 -16.970 1.00 90.69 100 ILE A CA 1
ATOM 770 C C . ILE A 1 100 ? 0.397 5.300 -18.279 1.00 90.69 100 ILE A C 1
ATOM 772 O O . ILE A 1 100 ? 0.562 6.521 -18.386 1.00 90.69 100 ILE A O 1
ATOM 776 N N . PRO A 1 101 ? 0.574 4.471 -19.326 1.00 83.38 101 PRO A N 1
ATOM 777 C CA . PRO A 1 101 ? 1.191 4.939 -20.545 1.00 83.38 101 PRO A CA 1
ATOM 778 C C . PRO A 1 101 ? 0.514 6.107 -21.254 1.00 83.38 101 PRO A C 1
ATOM 780 O O . PRO A 1 101 ? 1.133 7.113 -21.599 1.00 83.38 101 PRO A O 1
ATOM 783 N N . ALA A 1 102 ? -0.809 6.028 -21.354 1.00 83.44 102 ALA A N 1
ATOM 784 C CA . ALA A 1 102 ? -1.621 7.067 -21.970 1.00 83.44 102 ALA A CA 1
ATOM 785 C C . ALA A 1 102 ? -1.462 8.445 -21.298 1.00 83.44 102 ALA A C 1
ATOM 787 O O . ALA A 1 102 ? -1.658 9.470 -21.952 1.00 83.44 102 ALA A O 1
ATOM 788 N N . VAL A 1 103 ? -1.094 8.498 -20.011 1.00 78.69 103 VAL A N 1
ATOM 789 C CA . VAL A 1 103 ? -0.872 9.760 -19.291 1.00 78.69 103 VAL A CA 1
ATOM 790 C C . VAL A 1 103 ? 0.424 10.422 -19.753 1.00 78.69 103 VAL A C 1
ATOM 792 O O . VAL A 1 103 ? 0.438 11.641 -19.930 1.00 78.69 103 VAL A O 1
ATOM 795 N N . TYR A 1 104 ? 1.489 9.652 -20.013 1.00 70.38 104 TYR A N 1
ATOM 796 C CA . TYR A 1 104 ? 2.754 10.218 -20.491 1.00 70.38 104 TYR A CA 1
ATOM 797 C C . TYR A 1 104 ? 2.708 10.634 -21.962 1.00 70.38 104 TYR A C 1
ATOM 799 O O . TYR A 1 104 ? 3.265 11.676 -22.309 1.00 70.38 104 TYR A O 1
ATOM 807 N N . GLU A 1 105 ? 2.013 9.876 -22.813 1.00 72.50 105 GLU A N 1
ATOM 808 C CA . GLU A 1 105 ? 1.964 10.146 -24.260 1.00 72.50 105 GLU A CA 1
ATOM 809 C C . GLU A 1 105 ? 1.112 11.367 -24.601 1.00 72.50 105 GLU A C 1
ATOM 811 O O . GLU A 1 105 ? 1.429 12.108 -25.528 1.00 72.50 105 GLU A O 1
ATOM 816 N N . SER A 1 106 ? 0.030 11.591 -23.851 1.00 67.62 106 SER A N 1
ATOM 817 C CA . SER A 1 106 ? -0.976 12.597 -24.209 1.00 67.62 106 SER A CA 1
ATOM 818 C C . SER A 1 106 ? -0.709 13.991 -23.650 1.00 67.62 106 SER A C 1
ATOM 820 O O . SER A 1 106 ? -1.187 14.974 -24.214 1.00 67.62 106 SER A O 1
ATOM 822 N N . THR A 1 107 ? 0.020 14.104 -22.539 1.00 64.38 107 THR A N 1
ATOM 823 C CA . THR A 1 107 ? 0.033 15.356 -21.768 1.00 64.38 107 THR A CA 1
ATOM 824 C C . THR A 1 107 ? 1.309 16.175 -21.920 1.00 64.38 107 THR A C 1
ATOM 826 O O . THR A 1 107 ? 1.279 17.374 -21.644 1.00 64.38 107 THR A O 1
ATOM 829 N N . GLY A 1 108 ? 2.441 15.560 -22.298 1.00 65.00 108 GLY A N 1
ATOM 830 C CA . GLY A 1 108 ? 3.758 16.207 -22.195 1.00 65.00 108 GLY A CA 1
ATOM 831 C C . GLY A 1 108 ? 4.024 16.787 -20.796 1.00 65.00 108 GLY A C 1
ATOM 832 O O . GLY A 1 108 ? 4.790 17.740 -20.653 1.00 65.00 108 GLY A O 1
ATOM 833 N N . TRP A 1 109 ? 3.322 16.276 -19.776 1.00 66.12 109 TRP A N 1
ATOM 834 C CA . TRP A 1 109 ? 3.192 16.925 -18.482 1.00 66.12 109 TRP A CA 1
ATOM 835 C C . TRP A 1 109 ? 4.535 16.949 -17.764 1.00 66.12 109 TRP A C 1
ATOM 837 O O . TRP A 1 109 ? 5.137 15.915 -17.484 1.00 66.12 109 TRP A O 1
ATOM 847 N N . ASN A 1 110 ? 5.000 18.159 -17.471 1.00 71.62 110 ASN A N 1
ATOM 848 C CA . ASN A 1 110 ? 6.166 18.404 -16.645 1.00 71.62 110 ASN A CA 1
ATOM 849 C C . ASN A 1 110 ? 5.813 19.506 -15.648 1.00 71.62 110 ASN A C 1
ATOM 851 O O . ASN A 1 110 ? 5.848 20.694 -15.976 1.00 71.62 110 ASN A O 1
ATOM 855 N N . PHE A 1 111 ? 5.403 19.113 -14.445 1.00 66.75 111 PHE A N 1
ATOM 856 C CA . PHE A 1 111 ? 5.135 20.063 -13.371 1.00 66.75 111 PHE A CA 1
ATOM 857 C C . PHE A 1 111 ? 6.315 20.080 -12.410 1.00 66.75 111 PHE A C 1
ATOM 859 O O . PHE A 1 111 ? 6.643 19.062 -11.810 1.00 66.75 111 PHE A O 1
ATOM 866 N N . ALA A 1 112 ? 6.959 21.241 -12.270 1.00 66.94 112 ALA A N 1
ATOM 867 C CA . ALA A 1 112 ? 8.096 21.446 -11.370 1.00 66.94 112 ALA A CA 1
ATOM 868 C C . ALA A 1 112 ? 9.267 20.452 -11.565 1.00 66.94 112 ALA A C 1
ATOM 870 O O . ALA A 1 112 ? 9.968 20.129 -10.609 1.00 66.94 112 ALA A O 1
ATOM 871 N N . GLY A 1 113 ? 9.494 19.968 -12.793 1.00 69.94 113 GLY A N 1
ATOM 872 C CA . GLY A 1 113 ? 10.554 19.000 -13.100 1.00 69.94 113 GLY A CA 1
ATOM 873 C C . GLY A 1 113 ? 10.142 17.534 -12.937 1.00 69.94 113 GLY A C 1
ATOM 874 O O . GLY A 1 113 ? 10.949 16.649 -13.220 1.00 69.94 113 GLY A O 1
ATOM 875 N N . PHE A 1 114 ? 8.905 17.258 -12.514 1.00 74.00 114 PHE A N 1
ATOM 876 C CA . PHE A 1 114 ? 8.372 15.902 -12.435 1.00 74.00 114 PHE A CA 1
ATOM 877 C C . PHE A 1 114 ? 7.753 15.488 -13.771 1.00 74.00 114 PHE A C 1
ATOM 879 O O . PHE A 1 114 ? 6.812 16.120 -14.250 1.00 74.00 114 PHE A O 1
ATOM 886 N N . THR A 1 115 ? 8.289 14.419 -14.359 1.00 83.12 115 THR A N 1
ATOM 887 C CA . THR A 1 115 ? 7.685 13.696 -15.482 1.00 83.12 115 THR A CA 1
ATOM 888 C C . THR A 1 115 ? 6.743 12.628 -14.929 1.00 83.12 115 THR A C 1
ATOM 890 O O . THR A 1 115 ? 6.905 12.232 -13.777 1.00 83.12 115 THR A O 1
ATOM 893 N N . PRO A 1 116 ? 5.809 12.073 -15.718 1.00 77.25 116 PRO A N 1
ATOM 894 C CA . PRO A 1 116 ? 4.920 11.013 -15.237 1.00 77.25 116 PRO A CA 1
ATOM 895 C C . PRO A 1 116 ? 5.685 9.821 -14.642 1.00 77.25 116 PRO A C 1
ATOM 897 O O . PRO A 1 116 ? 5.339 9.340 -13.565 1.00 77.25 116 PRO A O 1
ATOM 900 N N . ALA A 1 117 ? 6.805 9.436 -15.266 1.00 78.75 117 ALA A N 1
ATOM 901 C CA . ALA A 1 117 ? 7.680 8.383 -14.758 1.00 78.75 117 ALA A CA 1
ATOM 902 C C . ALA A 1 117 ? 8.306 8.736 -13.395 1.00 78.75 117 ALA A C 1
ATOM 904 O O . ALA A 1 117 ? 8.310 7.901 -12.489 1.00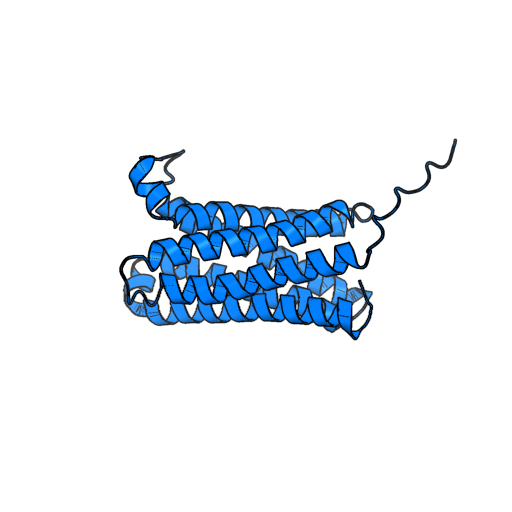 78.75 117 ALA A O 1
ATOM 905 N N . THR A 1 118 ? 8.805 9.966 -13.209 1.00 87.12 118 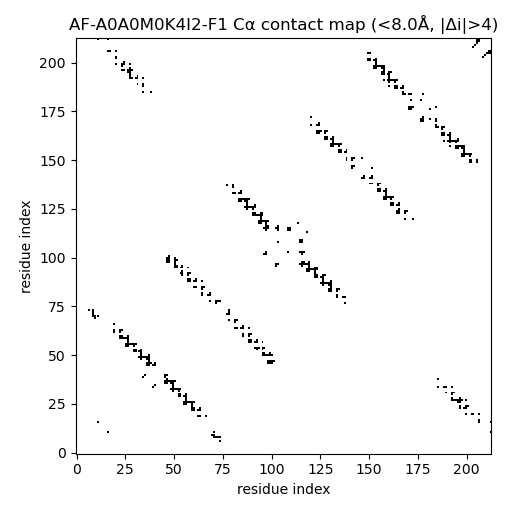THR A N 1
ATOM 906 C CA . THR A 1 118 ? 9.373 10.366 -11.911 1.00 87.12 118 THR A CA 1
ATOM 907 C C . THR A 1 118 ? 8.287 10.597 -10.862 1.00 87.12 118 THR A C 1
ATOM 909 O O . THR A 1 118 ? 8.482 10.218 -9.709 1.00 87.12 118 THR A O 1
ATOM 912 N N . THR A 1 119 ? 7.117 11.119 -11.238 1.00 88.88 119 THR A N 1
ATOM 913 C CA . THR A 1 119 ? 5.926 11.185 -10.378 1.00 88.88 119 THR A CA 1
ATOM 914 C C . THR A 1 119 ? 5.528 9.799 -9.881 1.00 88.88 119 THR A C 1
ATOM 916 O O . THR A 1 119 ? 5.233 9.660 -8.696 1.00 88.88 119 THR A O 1
ATOM 919 N N . GLY A 1 120 ? 5.576 8.777 -10.742 1.00 91.75 120 GLY A N 1
ATOM 920 C CA . GLY A 1 120 ? 5.320 7.391 -10.356 1.00 91.75 120 GLY A CA 1
ATOM 921 C C . GLY A 1 120 ? 6.255 6.918 -9.251 1.00 91.75 120 GLY A C 1
ATOM 922 O O . GLY A 1 120 ? 5.817 6.557 -8.158 1.00 91.75 120 GLY A O 1
ATOM 923 N N . VAL A 1 121 ? 7.558 7.025 -9.500 1.00 94.31 121 VAL A N 1
ATOM 924 C CA . VAL A 1 121 ? 8.606 6.613 -8.556 1.00 94.31 121 VAL A CA 1
ATOM 925 C C . VAL A 1 121 ? 8.512 7.373 -7.227 1.00 94.31 121 VAL A C 1
ATOM 927 O O . VAL A 1 121 ? 8.462 6.758 -6.162 1.00 94.31 121 VAL A O 1
ATOM 930 N N . TYR A 1 122 ? 8.445 8.706 -7.256 1.00 95.44 122 TYR A N 1
ATOM 931 C CA . TYR A 1 122 ? 8.401 9.508 -6.029 1.00 95.44 122 TYR A CA 1
ATOM 932 C C . TYR A 1 122 ? 7.069 9.393 -5.284 1.00 95.44 122 TYR A C 1
ATOM 934 O O . TYR A 1 122 ? 7.070 9.416 -4.052 1.00 95.44 122 TYR A O 1
ATOM 942 N N . GLY A 1 123 ? 5.953 9.224 -6.000 1.00 95.81 123 GLY A N 1
ATOM 943 C CA . GLY A 1 123 ? 4.642 8.961 -5.409 1.00 95.81 123 GLY A CA 1
ATOM 944 C C . GLY A 1 123 ? 4.639 7.659 -4.611 1.00 95.81 123 GLY A C 1
ATOM 945 O O . GLY A 1 123 ? 4.213 7.651 -3.457 1.00 95.81 123 GLY A O 1
ATOM 946 N N . PHE A 1 124 ? 5.218 6.590 -5.164 1.00 96.44 124 PHE A N 1
ATOM 947 C CA . PHE A 1 124 ? 5.381 5.330 -4.439 1.00 96.44 124 PHE A CA 1
ATOM 948 C C . PHE A 1 124 ? 6.375 5.436 -3.281 1.00 96.44 124 PHE A C 1
ATOM 950 O O . PHE A 1 124 ? 6.066 4.946 -2.199 1.00 96.44 124 PHE A O 1
ATOM 957 N N . ILE A 1 125 ? 7.527 6.100 -3.433 1.00 98.00 125 ILE A N 1
ATOM 958 C CA . ILE A 1 125 ? 8.486 6.271 -2.321 1.00 98.00 125 ILE A CA 1
ATOM 959 C C . ILE A 1 125 ? 7.836 7.033 -1.160 1.00 98.00 125 ILE A C 1
ATOM 961 O O . ILE A 1 125 ? 7.817 6.550 -0.027 1.00 98.00 125 ILE A O 1
ATOM 965 N N . ALA A 1 126 ? 7.282 8.216 -1.431 1.00 98.00 126 ALA A N 1
ATOM 966 C CA . ALA A 1 126 ? 6.683 9.044 -0.394 1.00 98.00 126 ALA A CA 1
ATOM 967 C C . ALA A 1 126 ? 5.437 8.372 0.201 1.00 98.00 126 ALA A C 1
ATOM 969 O O . ALA A 1 126 ? 5.300 8.313 1.423 1.00 98.00 126 ALA A O 1
ATOM 970 N N . GLY A 1 127 ? 4.572 7.803 -0.643 1.00 98.19 127 GLY A N 1
ATOM 971 C CA . GLY A 1 127 ? 3.378 7.091 -0.200 1.00 98.19 127 GLY A CA 1
ATOM 972 C C . GLY A 1 127 ? 3.699 5.912 0.712 1.00 98.19 127 GLY A C 1
ATOM 973 O O . GLY A 1 127 ? 3.144 5.807 1.807 1.00 98.19 127 GLY A O 1
ATOM 974 N N . SER A 1 128 ? 4.684 5.101 0.320 1.00 98.50 128 SER A N 1
ATOM 975 C CA . SER A 1 128 ? 5.150 3.947 1.093 1.00 98.50 128 SER A CA 1
ATOM 976 C C . SER A 1 128 ? 5.682 4.356 2.461 1.00 98.50 128 SER A C 1
ATOM 978 O O . SER A 1 128 ? 5.408 3.694 3.458 1.00 98.50 128 SER A O 1
ATOM 980 N N . PHE A 1 129 ? 6.439 5.454 2.523 1.00 98.56 129 PHE A N 1
ATOM 981 C CA . PHE A 1 129 ? 6.987 5.962 3.777 1.00 98.56 129 PHE A CA 1
ATOM 982 C C . PHE A 1 129 ? 5.873 6.384 4.743 1.00 98.56 129 PHE A C 1
ATOM 984 O O . PHE A 1 129 ? 5.864 5.965 5.901 1.00 98.56 129 PHE A O 1
ATOM 991 N N . PHE A 1 130 ? 4.900 7.164 4.262 1.00 98.50 130 PHE A N 1
ATOM 992 C CA . PHE A 1 130 ? 3.776 7.620 5.083 1.00 98.50 130 PHE A CA 1
ATOM 993 C C . PHE A 1 130 ? 2.894 6.464 5.566 1.00 98.50 130 PHE A C 1
ATOM 995 O O . PHE A 1 130 ? 2.585 6.404 6.760 1.00 98.50 130 PHE A O 1
ATOM 1002 N N . ILE A 1 131 ? 2.546 5.522 4.678 1.00 98.50 131 ILE A N 1
ATOM 1003 C CA . ILE A 1 131 ? 1.800 4.312 5.052 1.00 98.50 131 ILE A CA 1
ATOM 1004 C C . ILE A 1 131 ? 2.622 3.511 6.063 1.00 98.50 131 ILE A C 1
ATOM 1006 O O . ILE A 1 131 ? 2.161 3.280 7.175 1.00 98.50 131 ILE A O 1
ATOM 1010 N N . GLY A 1 132 ? 3.868 3.158 5.743 1.00 98.50 132 GLY A N 1
ATOM 1011 C CA . GLY A 1 132 ? 4.731 2.353 6.606 1.00 98.50 132 GLY A CA 1
ATOM 1012 C C . GLY A 1 132 ? 4.862 2.933 8.017 1.00 98.50 132 GLY A C 1
ATOM 1013 O O . GLY A 1 132 ? 4.571 2.248 8.998 1.00 98.50 132 GLY A O 1
ATOM 1014 N N . CYS A 1 133 ? 5.230 4.210 8.148 1.00 98.50 133 CYS A N 1
ATOM 1015 C CA . CYS A 1 133 ? 5.316 4.875 9.452 1.00 98.50 133 CYS A CA 1
ATOM 1016 C C . CYS A 1 133 ? 3.972 4.891 10.194 1.00 98.50 133 CYS A C 1
ATOM 1018 O O . CYS A 1 133 ? 3.938 4.697 11.411 1.00 98.50 133 CYS A O 1
ATOM 1020 N N . SER A 1 134 ? 2.869 5.103 9.472 1.00 98.31 134 SER A N 1
ATOM 1021 C CA . SER A 1 134 ? 1.528 5.166 10.056 1.00 98.31 134 SER A CA 1
ATOM 1022 C C . SER A 1 134 ? 1.128 3.827 10.653 1.00 98.31 134 SER A C 1
ATOM 1024 O O . SER A 1 134 ? 0.732 3.743 11.817 1.00 98.31 134 SER A O 1
ATOM 1026 N N . GLN A 1 135 ? 1.318 2.776 9.872 1.00 98.25 135 GLN A N 1
ATOM 1027 C CA . GLN A 1 135 ? 0.963 1.414 10.214 1.00 98.25 135 GLN A CA 1
ATOM 1028 C C . GLN A 1 135 ? 1.772 0.901 11.412 1.00 98.25 135 GLN A C 1
ATOM 1030 O O . GLN A 1 135 ? 1.210 0.402 12.389 1.00 98.25 135 GLN A O 1
ATOM 1035 N N . PHE A 1 136 ? 3.087 1.139 11.430 1.00 98.31 136 PHE A N 1
ATOM 1036 C CA . PHE A 1 136 ? 3.924 0.786 12.582 1.00 98.31 136 PHE A CA 1
ATOM 1037 C C . PHE A 1 136 ? 3.557 1.560 13.855 1.00 98.31 136 PHE A C 1
ATOM 1039 O O . PHE A 1 136 ? 3.607 0.997 14.955 1.00 98.31 136 PHE A O 1
ATOM 1046 N N . TRP A 1 137 ? 3.137 2.822 13.732 1.00 97.94 137 TRP A N 1
ATOM 1047 C CA . TRP A 1 137 ? 2.623 3.575 14.875 1.00 97.94 137 TRP A CA 1
ATOM 1048 C C . TRP A 1 137 ? 1.320 2.959 15.412 1.00 97.94 137 TRP A C 1
ATOM 1050 O O . TRP A 1 137 ? 1.214 2.726 16.624 1.00 97.94 137 TRP A O 1
ATOM 1060 N N . LYS A 1 138 ? 0.364 2.612 14.538 1.00 96.75 138 LYS A N 1
ATOM 1061 C CA . LYS A 1 138 ? -0.871 1.915 14.938 1.00 96.75 138 LYS A CA 1
ATOM 1062 C C . LYS A 1 138 ? -0.559 0.602 15.664 1.00 96.75 138 LYS A C 1
ATOM 1064 O O . LYS A 1 138 ? -1.071 0.389 16.765 1.00 96.75 138 LYS A O 1
ATOM 1069 N N . VAL A 1 139 ? 0.358 -0.216 15.136 1.00 97.94 139 VAL A N 1
ATOM 1070 C CA . VAL A 1 139 ? 0.815 -1.461 15.787 1.00 97.94 139 VAL A CA 1
ATOM 1071 C C . VAL A 1 139 ? 1.361 -1.192 17.191 1.00 97.94 139 VAL A C 1
ATOM 1073 O O . VAL A 1 139 ? 0.934 -1.838 18.148 1.00 97.94 139 VAL A O 1
ATOM 1076 N N . GLY A 1 140 ? 2.255 -0.209 17.355 1.00 97.62 140 GLY A N 1
ATOM 1077 C CA . GLY A 1 140 ? 2.804 0.148 18.669 1.00 97.62 140 GLY A CA 1
ATOM 1078 C C . GLY A 1 140 ? 1.720 0.537 19.682 1.00 97.62 140 GLY A C 1
ATOM 1079 O O . GLY A 1 140 ? 1.767 0.129 20.847 1.00 97.62 140 GLY A O 1
ATOM 1080 N N . ARG A 1 141 ? 0.692 1.266 19.236 1.00 95.69 141 ARG A N 1
ATOM 1081 C CA 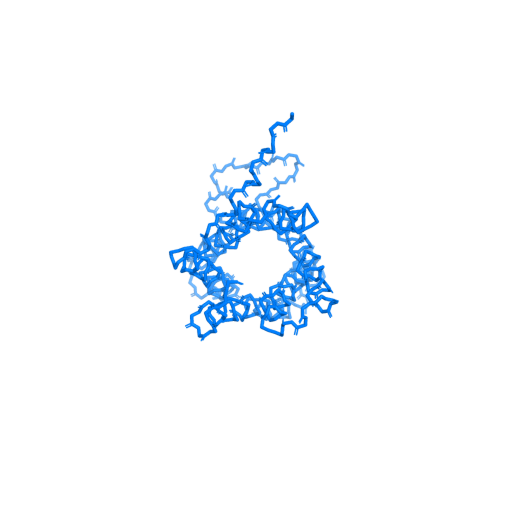. ARG A 1 141 ? -0.467 1.615 20.073 1.00 95.69 141 ARG A CA 1
ATOM 1082 C C . ARG A 1 141 ? -1.307 0.394 20.434 1.00 95.69 141 ARG A C 1
ATOM 1084 O O . ARG A 1 141 ? -1.668 0.243 21.599 1.00 95.69 141 ARG A O 1
ATOM 1091 N N . ILE A 1 142 ? -1.595 -0.490 19.482 1.00 95.62 142 ILE A N 1
ATOM 1092 C CA . ILE A 1 142 ? -2.361 -1.721 19.736 1.00 95.62 142 ILE A CA 1
ATOM 1093 C C . ILE A 1 142 ? -1.629 -2.588 20.768 1.00 95.62 142 ILE A C 1
ATOM 1095 O O . ILE A 1 142 ? -2.224 -2.993 21.765 1.00 95.62 142 ILE A O 1
ATOM 1099 N N . MET A 1 143 ? -0.318 -2.784 20.604 1.00 96.88 143 MET A N 1
ATOM 1100 C CA . MET A 1 143 ? 0.504 -3.601 21.507 1.00 96.88 143 MET A CA 1
ATOM 1101 C C . MET A 1 143 ? 0.597 -3.046 22.934 1.00 96.88 143 MET A C 1
ATOM 1103 O O . MET A 1 143 ? 0.776 -3.806 23.888 1.00 96.88 143 MET A O 1
ATOM 1107 N N . THR A 1 144 ? 0.470 -1.729 23.096 1.00 95.81 144 THR A N 1
ATOM 1108 C CA . THR A 1 144 ? 0.533 -1.062 24.406 1.00 95.81 144 THR A CA 1
ATOM 1109 C C . THR A 1 144 ? -0.829 -0.900 25.077 1.00 95.81 144 THR A C 1
ATOM 1111 O O . THR A 1 144 ? -0.873 -0.676 26.284 1.00 95.81 144 THR A O 1
ATOM 1114 N N . THR A 1 145 ? -1.931 -1.039 24.335 1.00 91.81 145 THR A N 1
ATOM 1115 C CA . THR A 1 145 ? -3.289 -0.787 24.846 1.00 91.81 145 THR A CA 1
ATOM 1116 C C . THR A 1 145 ? -4.135 -2.054 24.913 1.00 91.81 145 THR A C 1
ATOM 1118 O O . THR A 1 145 ? -4.472 -2.500 26.007 1.00 91.81 145 THR A O 1
ATOM 1121 N N . THR A 1 146 ? -4.471 -2.650 23.769 1.00 90.75 146 THR A N 1
ATOM 1122 C CA . THR A 1 146 ? -5.439 -3.756 23.678 1.00 90.75 146 THR A CA 1
ATOM 1123 C C . THR A 1 146 ? -4.789 -5.125 23.536 1.00 90.75 146 THR A C 1
ATOM 1125 O O . THR A 1 146 ? -5.368 -6.112 23.979 1.00 90.75 146 THR A O 1
ATOM 1128 N N . LYS A 1 147 ? -3.590 -5.195 22.940 1.00 93.75 147 LYS A N 1
ATOM 1129 C CA . LYS A 1 147 ? -2.898 -6.444 22.566 1.00 93.75 147 LYS A CA 1
ATOM 1130 C C . LYS A 1 147 ? -3.739 -7.348 21.654 1.00 93.75 147 LYS A C 1
ATOM 1132 O O . LYS A 1 147 ? -3.605 -8.570 21.679 1.00 93.75 147 LYS A O 1
ATOM 1137 N N . ASP A 1 148 ? -4.611 -6.744 20.853 1.00 94.88 148 ASP A N 1
ATOM 1138 C CA . ASP A 1 148 ? -5.429 -7.455 19.880 1.00 94.88 148 ASP A CA 1
ATOM 1139 C C . ASP A 1 148 ? -4.574 -7.889 18.682 1.00 94.88 148 ASP A C 1
ATOM 1141 O O . ASP A 1 148 ? -4.253 -7.092 17.801 1.00 94.88 148 ASP A O 1
ATOM 1145 N N . MET A 1 149 ? -4.210 -9.170 18.646 1.00 95.81 149 MET A N 1
ATOM 1146 C CA . MET A 1 149 ? -3.332 -9.720 17.609 1.00 95.81 149 MET A CA 1
ATOM 1147 C C . MET A 1 149 ? -3.950 -9.704 16.208 1.00 95.81 149 MET A C 1
ATOM 1149 O O . MET A 1 149 ? -3.215 -9.703 15.222 1.00 95.81 149 MET A O 1
ATOM 1153 N N . THR A 1 150 ? -5.280 -9.668 16.097 1.00 96.38 150 THR A N 1
ATOM 1154 C CA . THR A 1 150 ? -5.943 -9.580 14.788 1.00 96.38 150 THR A CA 1
ATOM 1155 C C . THR A 1 150 ? -5.846 -8.165 14.246 1.00 96.38 150 THR A C 1
ATOM 1157 O O . THR A 1 150 ? -5.480 -7.997 13.088 1.00 96.38 150 THR A O 1
ATOM 1160 N N . ALA A 1 151 ? -6.031 -7.154 15.103 1.00 95.75 151 ALA A N 1
ATOM 1161 C CA . ALA A 1 151 ? -5.768 -5.759 14.755 1.00 95.75 151 ALA A CA 1
ATOM 1162 C C . ALA A 1 151 ? -4.279 -5.521 14.446 1.00 95.75 151 ALA A C 1
ATOM 1164 O O . ALA A 1 151 ? -3.954 -4.813 13.499 1.00 95.75 151 ALA A O 1
ATOM 1165 N N . VAL A 1 152 ? -3.357 -6.173 15.170 1.00 97.81 152 VAL A N 1
ATOM 1166 C CA . VAL A 1 152 ? -1.931 -6.166 14.791 1.00 97.81 152 VAL A CA 1
ATOM 1167 C C . VAL A 1 152 ? -1.748 -6.723 13.383 1.00 97.81 152 VAL A C 1
ATOM 1169 O O . VAL A 1 152 ? -1.020 -6.125 12.606 1.00 97.81 152 VAL A O 1
ATOM 1172 N N . GLY A 1 153 ? -2.408 -7.829 13.030 1.00 97.94 153 GLY A N 1
ATOM 1173 C CA . GLY A 1 153 ? -2.369 -8.379 11.673 1.00 97.94 153 GLY A CA 1
ATOM 1174 C C . GLY A 1 153 ? -2.912 -7.417 10.609 1.00 97.94 153 GLY A C 1
ATOM 1175 O O . GLY A 1 153 ? -2.315 -7.317 9.536 1.00 97.94 153 GLY A O 1
ATOM 1176 N N . VAL A 1 154 ? -3.988 -6.682 10.914 1.00 97.75 154 VAL A N 1
ATOM 1177 C CA . VAL A 1 154 ? -4.559 -5.661 10.016 1.00 97.75 154 VAL A CA 1
ATOM 1178 C C . VAL A 1 154 ? -3.547 -4.567 9.703 1.00 97.75 154 VAL A C 1
ATOM 1180 O O . VAL A 1 154 ? -3.417 -4.217 8.541 1.00 97.75 154 VAL A O 1
ATOM 1183 N N . GLU A 1 155 ? -2.807 -4.065 10.693 1.00 98.00 155 GLU A N 1
ATOM 1184 C CA . GLU A 1 155 ? -1.927 -2.900 10.495 1.00 98.00 155 GLU A CA 1
ATOM 1185 C C . GLU A 1 155 ? -0.479 -3.305 10.136 1.00 98.00 155 GLU A C 1
ATOM 1187 O O . GLU A 1 155 ? 0.180 -2.691 9.297 1.00 98.00 155 GLU A O 1
ATOM 1192 N N . LEU A 1 156 ? 0.045 -4.389 10.722 1.00 98.50 156 LEU A N 1
ATOM 1193 C CA . LEU A 1 156 ? 1.434 -4.817 10.521 1.00 98.50 156 LEU A CA 1
ATOM 1194 C C . LEU A 1 156 ? 1.695 -5.278 9.089 1.00 98.50 156 LEU A C 1
ATOM 1196 O O . LEU A 1 156 ? 2.736 -4.932 8.532 1.00 98.50 156 LEU A O 1
ATOM 1200 N N . ASN A 1 157 ? 0.788 -6.060 8.495 1.00 98.56 157 ASN A N 1
ATOM 1201 C CA . ASN A 1 157 ? 1.018 -6.585 7.150 1.00 98.56 157 ASN A CA 1
ATOM 1202 C C . ASN A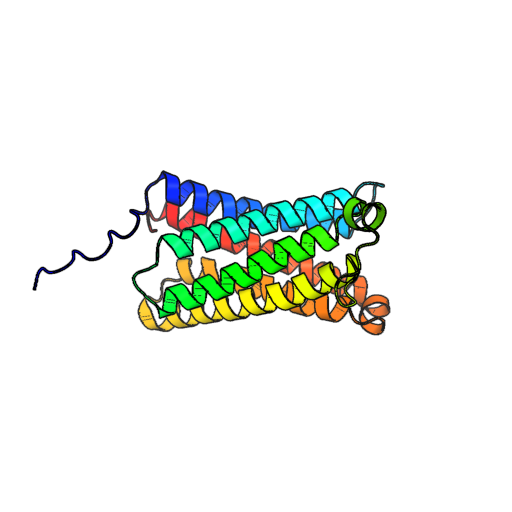 1 157 ? 1.074 -5.452 6.104 1.00 98.56 157 ASN A C 1
ATOM 1204 O O . ASN A 1 157 ? 2.082 -5.365 5.408 1.00 98.56 157 ASN A O 1
ATOM 1208 N N . PRO A 1 158 ? 0.113 -4.513 6.029 1.00 98.25 158 PRO A N 1
ATOM 1209 C CA . PRO A 1 158 ? 0.228 -3.338 5.166 1.00 98.25 158 PRO A CA 1
ATOM 1210 C C . PRO A 1 158 ? 1.425 -2.453 5.499 1.00 98.25 158 PRO A C 1
ATOM 1212 O O . PRO A 1 158 ? 2.052 -1.919 4.589 1.00 98.25 158 PRO A O 1
ATOM 1215 N N . GLY A 1 159 ? 1.787 -2.319 6.779 1.00 98.38 159 GLY A N 1
ATOM 1216 C CA . GLY A 1 159 ? 3.002 -1.611 7.174 1.00 98.38 159 GLY A CA 1
ATOM 1217 C C . GLY A 1 159 ? 4.250 -2.223 6.544 1.00 98.38 159 GLY A C 1
ATOM 1218 O O . GLY A 1 159 ? 5.009 -1.525 5.875 1.00 98.38 159 GLY A O 1
ATOM 1219 N N . LEU A 1 160 ? 4.440 -3.535 6.697 1.00 98.69 160 LEU A N 1
ATOM 1220 C CA . LEU A 1 160 ? 5.539 -4.268 6.064 1.00 98.69 160 LEU A CA 1
ATOM 1221 C C . LEU A 1 160 ? 5.459 -4.200 4.534 1.00 98.69 160 LEU A C 1
ATOM 1223 O O . LEU A 1 160 ? 6.479 -3.973 3.887 1.00 98.69 160 LEU A O 1
ATOM 1227 N N . GLY A 1 161 ? 4.258 -4.327 3.966 1.00 98.38 161 GLY A N 1
ATOM 1228 C CA . GLY A 1 161 ? 4.035 -4.230 2.528 1.00 98.38 161 GLY A CA 1
ATOM 1229 C C . GLY A 1 161 ? 4.452 -2.876 1.962 1.00 98.38 161 GLY A C 1
ATOM 1230 O O . GLY A 1 161 ? 5.173 -2.811 0.966 1.00 98.38 161 GLY A O 1
ATOM 1231 N N . ALA A 1 162 ? 4.110 -1.789 2.653 1.00 98.50 162 ALA A N 1
ATOM 1232 C CA . ALA A 1 162 ? 4.552 -0.450 2.299 1.00 98.50 162 ALA A CA 1
ATOM 1233 C C . ALA A 1 162 ? 6.077 -0.318 2.378 1.00 98.50 162 ALA A C 1
ATOM 1235 O O . ALA A 1 162 ? 6.687 0.204 1.453 1.00 98.50 162 ALA A O 1
ATOM 1236 N N . TRP A 1 163 ? 6.738 -0.857 3.406 1.00 98.62 163 TRP A N 1
ATOM 1237 C CA . TRP A 1 163 ? 8.206 -0.828 3.459 1.00 98.62 163 TRP A CA 1
ATOM 1238 C C . TRP A 1 163 ? 8.878 -1.653 2.358 1.00 98.62 163 TRP A C 1
ATOM 1240 O O . TRP A 1 163 ? 9.924 -1.238 1.856 1.00 98.62 163 TRP A O 1
ATOM 1250 N N . CYS A 1 164 ? 8.278 -2.765 1.928 1.00 98.50 164 CYS A N 1
ATOM 1251 C CA . CYS A 1 164 ? 8.726 -3.474 0.732 1.00 98.50 164 CYS A CA 1
ATOM 1252 C C . CYS A 1 164 ? 8.666 -2.552 -0.495 1.00 98.50 164 CYS A C 1
ATOM 1254 O O . CYS A 1 164 ? 9.675 -2.377 -1.178 1.00 98.50 164 CYS A O 1
ATOM 1256 N N . PHE A 1 165 ? 7.537 -1.879 -0.733 1.00 97.94 165 PHE A N 1
ATOM 1257 C CA . PHE A 1 165 ? 7.422 -0.915 -1.833 1.00 97.94 165 PHE A CA 1
ATOM 1258 C C . PHE A 1 165 ? 8.379 0.271 -1.702 1.00 97.94 165 PHE A C 1
ATOM 1260 O O . PHE A 1 165 ? 8.970 0.671 -2.706 1.00 97.94 165 PHE A O 1
ATOM 1267 N N . PHE A 1 166 ? 8.622 0.777 -0.493 1.00 98.50 166 PHE A N 1
ATOM 1268 C CA . PHE A 1 166 ? 9.608 1.826 -0.246 1.00 98.50 166 PHE A CA 1
ATOM 1269 C C . PHE A 1 166 ? 11.005 1.391 -0.699 1.00 98.50 166 PHE A C 1
ATOM 1271 O O . PHE A 1 166 ? 11.630 2.056 -1.526 1.00 98.50 166 PHE A O 1
ATOM 1278 N N . VAL A 1 167 ? 11.484 0.253 -0.186 1.00 98.31 167 VAL A N 1
ATOM 1279 C CA . VAL A 1 167 ? 12.829 -0.260 -0.478 1.00 98.31 167 VAL A CA 1
ATOM 1280 C C . VAL A 1 167 ? 12.958 -0.634 -1.952 1.00 98.31 167 VAL A C 1
ATOM 1282 O O . VAL A 1 167 ? 13.903 -0.194 -2.605 1.00 98.31 167 VAL A O 1
ATOM 1285 N N . GLY A 1 168 ? 11.990 -1.377 -2.495 1.00 97.56 168 GLY A N 1
ATOM 1286 C CA . GLY A 1 168 ? 11.984 -1.776 -3.902 1.00 97.56 168 GLY A CA 1
ATOM 1287 C C . GLY A 1 168 ? 12.012 -0.568 -4.838 1.00 97.56 168 GLY A C 1
ATOM 1288 O O . GLY A 1 168 ? 12.817 -0.522 -5.764 1.00 97.56 168 GLY A O 1
ATOM 1289 N N . THR A 1 169 ? 11.228 0.474 -4.550 1.00 96.75 169 THR A N 1
ATOM 1290 C CA . THR A 1 169 ? 11.182 1.679 -5.396 1.00 96.75 169 THR A CA 1
ATOM 1291 C C . THR A 1 169 ? 12.444 2.534 -5.270 1.00 96.75 169 THR A C 1
ATOM 1293 O O . THR A 1 169 ? 12.926 3.070 -6.267 1.00 96.75 169 THR A O 1
ATOM 1296 N N . MET A 1 170 ? 13.042 2.618 -4.077 1.00 97.81 170 MET A N 1
ATOM 1297 C CA . MET A 1 170 ? 14.349 3.264 -3.890 1.00 97.81 170 MET A CA 1
ATOM 1298 C C . MET A 1 170 ? 15.459 2.547 -4.670 1.00 97.81 170 MET A C 1
ATOM 1300 O O . MET A 1 170 ? 16.309 3.208 -5.269 1.00 97.81 170 MET A O 1
ATOM 1304 N N . MET A 1 171 ? 15.442 1.210 -4.689 1.00 97.69 171 MET A N 1
ATOM 1305 C CA . MET A 1 171 ? 16.363 0.412 -5.501 1.00 97.69 171 MET A CA 1
ATOM 1306 C C . MET A 1 171 ? 16.101 0.609 -6.997 1.00 97.69 171 MET A C 1
ATOM 1308 O O . MET A 1 171 ? 17.043 0.848 -7.743 1.00 97.69 171 MET A O 1
ATOM 1312 N N . TYR A 1 172 ? 14.839 0.587 -7.429 1.00 95.25 172 TYR A N 1
ATOM 1313 C CA . TYR A 1 172 ? 14.454 0.824 -8.824 1.00 95.25 172 TYR A CA 1
ATOM 1314 C C . TYR A 1 172 ? 14.917 2.192 -9.345 1.00 95.25 172 TYR A C 1
ATOM 1316 O O . TYR A 1 172 ? 15.373 2.303 -10.479 1.00 95.25 172 TYR A O 1
ATOM 1324 N N . ASN A 1 173 ? 14.856 3.230 -8.506 1.00 95.75 173 ASN A N 1
ATOM 1325 C CA . ASN A 1 173 ? 15.291 4.581 -8.868 1.00 95.75 173 ASN A CA 1
ATOM 1326 C C . ASN A 1 173 ? 16.823 4.740 -8.965 1.00 95.75 173 ASN A C 1
ATOM 1328 O O . ASN A 1 173 ? 17.318 5.798 -9.351 1.00 95.75 173 ASN A O 1
ATOM 1332 N N . ASN A 1 174 ? 17.595 3.724 -8.580 1.00 96.25 174 ASN A N 1
ATOM 1333 C CA . ASN A 1 174 ? 19.047 3.741 -8.665 1.00 96.25 174 ASN A CA 1
ATOM 1334 C C . ASN A 1 174 ? 19.505 2.899 -9.872 1.00 96.25 174 ASN A C 1
ATOM 1336 O O . ASN A 1 174 ? 19.322 1.680 -9.846 1.00 96.25 174 ASN A O 1
ATOM 1340 N N . PRO A 1 175 ? 20.160 3.497 -10.889 1.00 95.06 175 PRO A N 1
ATOM 1341 C CA . PRO A 1 175 ? 20.562 2.780 -12.102 1.00 95.06 175 PRO A CA 1
ATOM 1342 C C . PRO A 1 175 ? 21.413 1.533 -11.836 1.00 95.06 175 PRO A C 1
ATOM 1344 O O . PRO A 1 175 ? 21.189 0.491 -12.441 1.00 95.06 175 PRO A O 1
ATOM 1347 N N . TYR A 1 176 ? 22.335 1.604 -10.869 1.00 97.19 176 TYR A N 1
ATOM 1348 C CA . TYR A 1 176 ? 23.176 0.465 -10.508 1.00 97.19 176 TYR A CA 1
ATOM 1349 C C . TYR A 1 176 ? 22.345 -0.700 -9.957 1.00 97.19 176 TYR A C 1
ATOM 1351 O O . TYR A 1 176 ? 22.563 -1.850 -10.343 1.00 97.19 176 TYR A O 1
ATOM 1359 N N . TYR A 1 177 ? 21.381 -0.429 -9.070 1.00 96.94 177 TYR A N 1
ATOM 1360 C CA . TYR A 1 177 ? 20.535 -1.492 -8.527 1.00 96.94 177 TYR A CA 1
ATOM 1361 C C . TYR A 1 177 ? 19.551 -2.036 -9.561 1.00 96.94 177 TYR A C 1
ATOM 1363 O O . TYR A 1 177 ? 19.330 -3.246 -9.597 1.00 96.94 177 TYR A O 1
ATOM 1371 N N . LEU A 1 178 ? 19.009 -1.167 -10.416 1.00 93.94 178 LEU A N 1
ATOM 1372 C CA . LEU A 1 178 ? 18.116 -1.561 -11.497 1.00 93.94 178 LEU A CA 1
ATOM 1373 C C . LEU A 1 178 ? 18.793 -2.550 -12.456 1.00 93.94 178 LEU A C 1
ATOM 1375 O O . LEU A 1 178 ? 18.227 -3.600 -12.741 1.00 93.94 178 LEU A O 1
ATOM 1379 N N . GLU A 1 179 ? 20.015 -2.256 -12.901 1.00 95.62 179 GLU A N 1
ATOM 1380 C CA . GLU A 1 179 ? 20.748 -3.106 -13.850 1.00 95.62 179 GLU A CA 1
ATOM 1381 C C . GLU A 1 179 ? 21.176 -4.451 -13.247 1.00 95.62 179 GLU A C 1
ATOM 1383 O O . GLU A 1 179 ? 21.138 -5.475 -13.927 1.00 95.62 179 GLU A O 1
ATOM 1388 N N . ASN A 1 180 ? 21.576 -4.469 -11.971 1.00 97.19 180 ASN A N 1
ATOM 1389 C CA . ASN A 1 180 ? 22.197 -5.649 -11.357 1.00 97.19 180 ASN A CA 1
ATOM 1390 C C . ASN A 1 180 ? 21.230 -6.508 -10.526 1.00 97.19 180 ASN A C 1
ATOM 1392 O O . ASN A 1 180 ? 21.506 -7.684 -10.290 1.00 97.19 180 ASN A O 1
ATOM 1396 N N . TYR A 1 181 ? 20.109 -5.946 -10.064 1.00 96.81 181 TYR A N 1
ATOM 1397 C CA . TYR A 1 181 ? 19.228 -6.591 -9.082 1.00 96.81 181 TYR A CA 1
ATOM 1398 C C . TYR A 1 181 ? 17.737 -6.464 -9.420 1.00 96.81 181 TYR A C 1
ATOM 1400 O O . TYR A 1 181 ? 16.899 -6.587 -8.526 1.00 96.81 181 TYR A O 1
ATOM 1408 N N . TYR A 1 182 ? 17.384 -6.277 -10.697 1.00 94.25 182 TYR A N 1
ATOM 1409 C CA . TYR A 1 182 ? 15.990 -6.155 -11.146 1.00 94.25 182 TYR A CA 1
ATOM 1410 C C . TYR A 1 182 ? 15.066 -7.250 -10.585 1.00 94.25 182 TYR A C 1
ATOM 1412 O O . TYR A 1 182 ? 14.033 -6.943 -9.997 1.00 94.25 182 TYR A O 1
ATOM 1420 N N . GLY A 1 183 ? 15.462 -8.525 -10.672 1.00 94.12 183 GLY A N 1
ATOM 1421 C CA . GLY A 1 183 ? 14.646 -9.631 -10.153 1.00 94.12 183 GLY A CA 1
ATOM 1422 C C . GLY A 1 183 ? 14.403 -9.564 -8.638 1.00 94.12 183 GLY A C 1
ATOM 1423 O O . GLY A 1 183 ? 13.327 -9.918 -8.168 1.00 94.12 183 GLY A O 1
ATOM 1424 N N . ILE A 1 184 ? 15.368 -9.054 -7.862 1.00 96.81 184 ILE A N 1
ATOM 1425 C CA . ILE A 1 184 ? 15.195 -8.856 -6.414 1.00 96.81 184 ILE A CA 1
ATOM 1426 C C . ILE A 1 184 ? 14.190 -7.735 -6.149 1.00 96.81 184 ILE A C 1
ATOM 1428 O O . ILE A 1 184 ? 13.342 -7.876 -5.272 1.00 96.81 184 ILE A O 1
ATOM 1432 N N . ILE A 1 185 ? 14.266 -6.644 -6.913 1.00 95.94 185 ILE A N 1
ATOM 1433 C CA . ILE A 1 185 ? 13.334 -5.517 -6.806 1.00 95.94 185 ILE A CA 1
ATOM 1434 C C . ILE A 1 185 ? 11.895 -5.996 -7.045 1.00 95.94 185 ILE A C 1
ATOM 1436 O O . ILE A 1 185 ? 11.015 -5.700 -6.237 1.00 95.94 185 ILE A O 1
ATOM 1440 N N . VAL A 1 186 ? 11.674 -6.796 -8.095 1.00 94.81 186 VAL A N 1
ATOM 1441 C CA . VAL A 1 186 ? 10.354 -7.371 -8.406 1.00 94.81 186 VAL A CA 1
ATOM 1442 C C . VAL A 1 186 ? 9.858 -8.266 -7.269 1.00 94.81 186 VAL A C 1
ATOM 1444 O O . VAL A 1 186 ? 8.756 -8.048 -6.772 1.00 94.81 186 VAL A O 1
ATOM 1447 N N . ASN A 1 187 ? 10.690 -9.187 -6.770 1.00 96.25 187 ASN A N 1
ATOM 1448 C CA . ASN A 1 187 ? 10.316 -10.060 -5.650 1.00 96.25 187 ASN A CA 1
ATOM 1449 C C . ASN A 1 187 ? 9.950 -9.268 -4.382 1.00 96.25 187 ASN A C 1
ATOM 1451 O O . ASN A 1 187 ? 9.042 -9.651 -3.646 1.00 96.25 187 ASN A O 1
ATOM 1455 N N . ILE A 1 188 ? 10.640 -8.154 -4.108 1.00 97.50 188 ILE A N 1
ATOM 1456 C CA . ILE A 1 188 ? 10.305 -7.275 -2.980 1.00 97.50 188 ILE A CA 1
ATOM 1457 C C . ILE A 1 188 ? 8.890 -6.702 -3.156 1.00 97.50 188 ILE A C 1
ATOM 1459 O O . ILE A 1 188 ? 8.107 -6.722 -2.204 1.00 97.50 188 ILE A O 1
ATOM 1463 N N . TRP A 1 189 ? 8.533 -6.223 -4.349 1.00 96.88 189 TRP A N 1
ATOM 1464 C CA . TRP A 1 189 ? 7.185 -5.708 -4.622 1.00 96.88 189 TRP A CA 1
ATOM 1465 C C . TRP A 1 189 ? 6.102 -6.788 -4.571 1.00 96.88 189 TRP A C 1
ATOM 1467 O O . TRP A 1 189 ? 5.013 -6.533 -4.052 1.00 96.88 189 TRP A O 1
ATOM 1477 N N . GLU A 1 190 ? 6.393 -8.003 -5.034 1.00 96.31 190 GLU A N 1
ATOM 1478 C CA . GLU A 1 190 ? 5.474 -9.141 -4.915 1.00 96.31 190 GLU A CA 1
ATOM 1479 C C . GLU A 1 190 ? 5.183 -9.478 -3.452 1.00 96.31 190 GLU A C 1
ATOM 1481 O O . GLU A 1 190 ? 4.019 -9.568 -3.053 1.00 96.31 190 GLU A O 1
ATOM 1486 N N . VAL A 1 191 ? 6.233 -9.588 -2.628 1.00 98.06 191 VAL A N 1
ATOM 1487 C CA . VAL A 1 191 ? 6.092 -9.787 -1.179 1.00 98.06 191 VAL A CA 1
ATOM 1488 C C . VAL A 1 191 ? 5.264 -8.656 -0.573 1.00 98.06 191 VAL A C 1
ATOM 1490 O O . VAL A 1 191 ? 4.352 -8.917 0.212 1.00 98.06 191 VAL A O 1
ATOM 1493 N N . GLY A 1 192 ? 5.519 -7.410 -0.981 1.00 98.06 192 GLY A N 1
ATOM 1494 C CA . GLY A 1 192 ? 4.737 -6.262 -0.532 1.00 98.06 192 GLY A CA 1
ATOM 1495 C C . GLY A 1 192 ? 3.245 -6.382 -0.858 1.00 98.06 192 GLY A C 1
ATOM 1496 O O . GLY A 1 192 ? 2.397 -6.136 0.001 1.00 98.06 192 GLY A O 1
ATOM 1497 N N . SER A 1 193 ? 2.920 -6.833 -2.068 1.00 97.69 193 SER A N 1
ATOM 1498 C CA . SER A 1 193 ? 1.542 -7.023 -2.540 1.00 97.69 193 SER A CA 1
ATOM 1499 C C . SER A 1 193 ? 0.814 -8.154 -1.807 1.00 97.69 193 SER A C 1
ATOM 1501 O O . SER A 1 193 ? -0.359 -8.020 -1.436 1.00 97.69 193 SER A O 1
ATOM 1503 N N . VAL A 1 194 ? 1.517 -9.255 -1.523 1.00 98.25 194 VAL A N 1
ATOM 1504 C CA . VAL A 1 194 ? 0.992 -10.350 -0.692 1.00 98.25 194 VAL A CA 1
ATOM 1505 C C . VAL A 1 194 ? 0.693 -9.852 0.720 1.00 98.25 194 VAL A C 1
ATOM 1507 O O . VAL A 1 194 ? -0.385 -10.126 1.247 1.00 98.25 194 VAL A O 1
ATOM 1510 N N . LEU A 1 195 ? 1.595 -9.070 1.314 1.00 98.56 195 LEU A N 1
ATOM 1511 C CA . LEU A 1 195 ? 1.407 -8.513 2.653 1.00 98.56 195 LEU A CA 1
ATOM 1512 C C . LEU A 1 195 ? 0.209 -7.551 2.719 1.00 98.56 195 LEU A C 1
ATOM 1514 O O . LEU A 1 195 ? -0.604 -7.658 3.637 1.00 98.56 195 LEU A O 1
ATOM 1518 N N . PHE A 1 196 ? 0.011 -6.679 1.726 1.00 98.25 196 PHE A N 1
ATOM 1519 C CA . PHE A 1 196 ? -1.211 -5.865 1.666 1.00 98.25 196 PHE A CA 1
ATOM 1520 C C . PHE A 1 196 ? -2.482 -6.723 1.655 1.00 98.25 196 PHE A C 1
ATOM 1522 O O . PHE A 1 196 ? -3.430 -6.449 2.393 1.00 98.25 196 PHE A O 1
ATOM 1529 N N . THR A 1 197 ? -2.481 -7.805 0.873 1.00 98.25 197 THR A N 1
ATOM 1530 C CA . THR A 1 197 ? -3.612 -8.741 0.804 1.00 98.25 197 THR A CA 1
ATOM 1531 C C . THR A 1 197 ? -3.829 -9.468 2.129 1.00 98.25 197 THR A C 1
ATOM 1533 O O . THR A 1 197 ? -4.966 -9.612 2.572 1.00 98.25 197 THR A O 1
ATOM 1536 N N . MET A 1 198 ? -2.758 -9.880 2.812 1.00 98.44 198 MET A N 1
ATOM 1537 C CA . MET A 1 198 ? -2.860 -10.483 4.142 1.00 98.44 198 MET A CA 1
ATOM 1538 C C . MET A 1 198 ? -3.530 -9.533 5.140 1.00 98.44 198 MET A C 1
ATOM 1540 O O . MET A 1 198 ? -4.417 -9.974 5.869 1.00 98.44 198 MET A O 1
ATOM 1544 N N . GLY A 1 199 ? -3.182 -8.240 5.135 1.00 98.06 199 GLY A N 1
ATOM 1545 C CA . GLY A 1 199 ? -3.858 -7.224 5.956 1.00 98.06 199 GLY A CA 1
ATOM 1546 C C . GLY A 1 199 ? -5.371 -7.185 5.721 1.00 98.06 199 GLY A C 1
ATOM 1547 O O . GLY A 1 199 ? -6.152 -7.257 6.672 1.00 98.06 199 GLY A O 1
ATOM 1548 N N . ALA A 1 200 ? -5.792 -7.198 4.452 1.00 97.75 200 ALA A N 1
ATOM 1549 C CA . ALA A 1 200 ? -7.206 -7.254 4.080 1.00 97.75 200 ALA A CA 1
ATOM 1550 C C . ALA A 1 200 ? -7.908 -8.540 4.558 1.00 97.75 200 ALA A C 1
ATOM 1552 O O . ALA A 1 200 ? -9.065 -8.498 4.986 1.00 97.75 200 ALA A O 1
ATOM 1553 N N . LEU A 1 201 ? -7.221 -9.686 4.521 1.00 98.19 201 LEU A N 1
ATOM 1554 C CA . LEU A 1 201 ? -7.758 -10.952 5.032 1.00 98.19 201 LEU A CA 1
ATOM 1555 C C . LEU A 1 201 ? -7.934 -10.920 6.556 1.00 98.19 201 LEU A C 1
ATOM 1557 O O . LEU A 1 201 ? -8.968 -11.374 7.049 1.00 98.19 201 LEU A O 1
ATOM 1561 N N . PHE A 1 202 ? -6.983 -10.338 7.297 1.00 97.94 202 PHE A N 1
ATOM 1562 C CA . PHE A 1 202 ? -7.135 -10.108 8.738 1.00 97.94 202 PHE A CA 1
ATOM 1563 C C . PHE A 1 202 ? -8.337 -9.208 9.040 1.00 97.94 202 PHE A C 1
ATOM 1565 O O . PHE A 1 202 ? -9.117 -9.525 9.941 1.00 97.94 202 PHE A O 1
ATOM 1572 N N . LEU A 1 203 ? -8.536 -8.136 8.265 1.00 97.06 203 LEU A N 1
ATOM 1573 C CA . LEU A 1 203 ? -9.676 -7.236 8.451 1.00 97.06 203 LEU A CA 1
ATOM 1574 C C . LEU A 1 203 ? -11.004 -7.947 8.159 1.00 97.06 203 LEU A C 1
ATOM 1576 O O . LEU A 1 203 ? -11.952 -7.862 8.937 1.00 97.06 203 LEU A O 1
ATOM 1580 N N . THR A 1 204 ? -11.054 -8.707 7.065 1.00 97.06 204 THR A N 1
ATOM 1581 C CA . THR A 1 204 ? -12.231 -9.499 6.684 1.00 97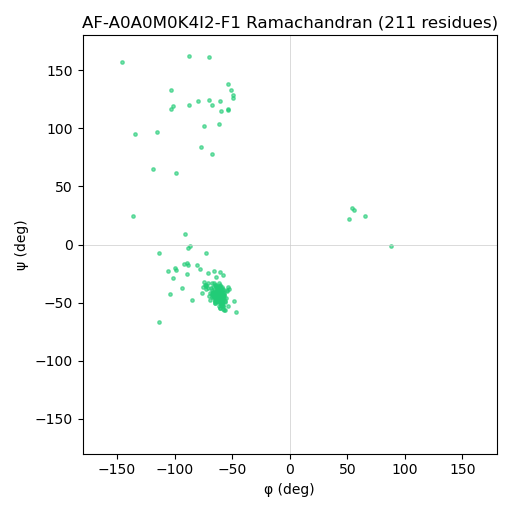.06 204 THR A CA 1
ATOM 1582 C C . THR A 1 204 ? -12.584 -10.505 7.781 1.00 97.06 204 THR A C 1
ATOM 1584 O O . THR A 1 204 ? -13.742 -10.606 8.188 1.00 97.06 204 THR A O 1
ATOM 1587 N N . PHE A 1 205 ? -11.587 -11.217 8.313 1.00 97.12 205 PHE A N 1
ATOM 1588 C CA . PHE A 1 205 ? -11.777 -12.146 9.425 1.00 97.12 205 PHE A CA 1
ATOM 1589 C C . PHE A 1 205 ? -12.316 -11.436 10.676 1.00 97.12 205 PHE A C 1
ATOM 1591 O O . PHE A 1 205 ? -13.279 -11.900 11.291 1.00 97.12 205 PHE A O 1
ATOM 1598 N N . ARG A 1 206 ? -11.741 -10.280 11.021 1.00 94.31 206 ARG A N 1
ATOM 1599 C CA . ARG A 1 206 ? -12.164 -9.466 12.166 1.00 94.31 206 ARG A CA 1
ATOM 1600 C C . ARG A 1 206 ? -13.639 -9.062 12.064 1.00 94.31 206 ARG A C 1
ATOM 1602 O O . ARG A 1 206 ? -14.402 -9.308 12.999 1.00 94.31 206 ARG A O 1
ATOM 1609 N N . HIS A 1 207 ? -14.056 -8.526 10.920 1.00 93.69 207 HIS A N 1
ATOM 1610 C CA . HIS A 1 207 ? -15.433 -8.078 10.717 1.00 93.69 207 HIS A CA 1
ATOM 1611 C C . HIS A 1 207 ? -16.435 -9.235 10.663 1.00 93.69 207 HIS A C 1
ATOM 1613 O O . HIS A 1 207 ? -17.457 -9.194 11.346 1.00 93.69 207 HIS A O 1
ATOM 1619 N N . PHE A 1 208 ? -16.151 -10.284 9.888 1.00 94.44 208 PHE A N 1
ATOM 1620 C CA . PHE A 1 208 ? -17.167 -11.288 9.548 1.00 94.44 208 PHE A CA 1
ATOM 1621 C C . PHE A 1 208 ? -17.118 -12.568 10.372 1.00 94.44 208 PHE A C 1
ATOM 1623 O O . PHE A 1 208 ? -18.120 -13.277 10.435 1.00 94.44 208 PHE A O 1
ATOM 1630 N N . VAL A 1 209 ? -15.985 -12.876 11.002 1.00 94.12 209 VAL A N 1
ATOM 1631 C CA . VAL A 1 209 ? -15.851 -14.075 11.843 1.00 94.12 209 VAL A CA 1
ATOM 1632 C C . VAL A 1 209 ? -15.887 -13.709 13.318 1.00 94.12 209 VAL A C 1
ATOM 1634 O O . VAL A 1 209 ? -16.559 -14.380 14.096 1.00 94.12 209 VAL A O 1
ATOM 1637 N N . MET A 1 210 ? -15.200 -12.636 13.712 1.00 91.69 210 MET A N 1
ATOM 1638 C CA . MET A 1 210 ? -15.174 -12.215 15.115 1.00 91.69 210 MET A CA 1
ATOM 1639 C C . MET A 1 210 ? -16.315 -11.260 15.477 1.00 91.69 210 MET A C 1
ATOM 1641 O O . MET A 1 210 ? -16.598 -11.085 16.660 1.00 91.69 210 MET A O 1
ATOM 1645 N N . GLY A 1 211 ? -16.961 -10.636 14.485 1.00 84.31 211 GLY A N 1
ATOM 1646 C CA . GLY A 1 211 ? -17.987 -9.617 14.718 1.00 84.31 211 GLY A CA 1
ATOM 1647 C C . GLY A 1 211 ? -17.426 -8.353 15.369 1.00 84.31 211 GLY A C 1
ATOM 1648 O O . GLY A 1 211 ? -18.152 -7.647 16.069 1.00 84.31 211 GLY A O 1
ATOM 1649 N N . VAL A 1 212 ? -16.129 -8.093 15.183 1.00 82.06 212 VAL A N 1
ATOM 1650 C CA . VAL A 1 212 ? -15.440 -6.944 15.762 1.00 82.06 212 VAL A CA 1
ATOM 1651 C C . VAL A 1 212 ? -15.240 -5.903 14.668 1.00 82.06 212 VAL A C 1
ATOM 1653 O O . VAL A 1 212 ? -14.825 -6.219 13.550 1.00 82.06 212 VAL A O 1
ATOM 1656 N N . ALA A 1 213 ? -15.570 -4.658 14.986 1.00 71.81 213 ALA A N 1
ATOM 1657 C CA . ALA A 1 213 ? -15.197 -3.524 14.162 1.00 71.81 213 ALA A CA 1
ATOM 1658 C C . ALA A 1 213 ? -13.738 -3.123 14.438 1.00 71.81 213 ALA A C 1
ATOM 1660 O O . ALA A 1 213 ? -13.292 -3.132 15.614 1.00 71.81 213 ALA A O 1
#

Foldseek 3Di:
DDDPPPPPQPPCDLVNLVLLLVLLLLLLVLLLQLLCLCQVPPDDCSQQSSLVSQLSNLVSQLSNLVSCLSRPPPDPVLNVLSVLLNQLSVLSNQLSNLSHPCSQVPPVDADPNDGSNNSNLVSLQSSLVSLLVSLVVQLVVCVVPPVPVLSNLLRVLLNQLSVLSNVLSVLCVDPVSCVPPVVVSSVSNNSSSVSSNSSSVSSNCQCPVVVHD

Radius of gyration: 18.16 Å; Cα contacts (8 Å, |Δi|>4): 334; chains: 1; bounding box: 49×40×55 Å

Mean predicted aligned error: 4.84 Å

Solvent-accessible surface area (backbone atoms only — not comparable to full-atom values): 9895 Å² total; per-residue (Å²): 133,81,80,74,73,76,78,78,62,58,74,86,38,74,66,51,52,49,53,42,31,48,25,27,37,47,16,11,52,27,30,43,55,11,52,47,27,50,75,58,62,87,51,94,59,19,45,46,51,9,16,50,26,30,27,56,9,21,48,15,43,26,48,34,28,50,54,47,41,70,39,44,66,89,42,66,70,60,29,53,38,33,48,38,28,28,53,10,24,48,27,28,28,56,7,20,49,23,50,21,54,70,55,53,74,73,58,76,55,63,63,95,84,36,36,34,65,53,37,17,50,51,17,36,34,54,10,16,48,33,27,19,56,26,21,50,51,52,31,55,51,37,65,75,71,73,58,47,64,55,60,35,39,32,29,42,26,35,14,52,12,20,44,26,37,24,54,25,42,56,39,57,74,32,69,70,43,36,76,75,38,44,72,58,36,51,52,34,39,50,54,13,20,52,25,27,30,49,9,19,51,34,41,38,43,34,41,74,73,67,69,41,132

Organism: NCBI:txid1460289

pLDDT: mean 91.34, std 11.83, range [44.06, 98.69]